Protein AF-A0A2V8EA52-F1 (afdb_monomer_lite)

Radius of gyration: 27.69 Å; chains: 1; bounding box: 41×74×96 Å

Structure (mmCIF, N/CA/C/O backbone):
data_AF-A0A2V8EA52-F1
#
_entry.id   AF-A0A2V8EA52-F1
#
loop_
_atom_site.group_PDB
_atom_site.id
_atom_site.type_symbol
_atom_site.label_atom_id
_atom_site.label_alt_id
_atom_site.label_comp_id
_atom_site.label_asym_id
_atom_site.label_entity_id
_atom_site.label_seq_id
_atom_site.pdbx_PDB_ins_code
_atom_site.Cartn_x
_atom_site.Cartn_y
_atom_site.Cartn_z
_atom_site.occupancy
_atom_site.B_iso_or_equiv
_atom_site.auth_seq_id
_atom_site.auth_comp_id
_atom_site.auth_asym_id
_atom_site.auth_atom_id
_atom_site.pdbx_PDB_model_num
ATOM 1 N N . MET A 1 1 ? 14.338 48.545 65.275 1.00 34.62 1 MET A N 1
ATOM 2 C CA . MET A 1 1 ? 13.911 47.188 64.867 1.00 34.62 1 MET A CA 1
ATOM 3 C C . MET A 1 1 ? 12.699 47.326 63.945 1.00 34.62 1 MET A C 1
ATOM 5 O O . MET A 1 1 ? 11.719 47.872 64.416 1.00 34.62 1 MET A O 1
ATOM 9 N N . ILE A 1 2 ? 12.861 46.961 62.655 1.00 36.84 2 ILE A N 1
ATOM 10 C CA . ILE A 1 2 ? 11.916 46.378 61.648 1.00 36.84 2 ILE A CA 1
ATOM 11 C C . ILE A 1 2 ? 10.402 46.771 61.724 1.00 36.84 2 ILE A C 1
ATOM 13 O O . ILE A 1 2 ? 9.845 46.618 62.804 1.00 36.84 2 ILE A O 1
ATOM 17 N N . PRO A 1 3 ? 9.628 46.996 60.622 1.00 46.41 3 PRO A N 1
ATOM 18 C CA . PRO A 1 3 ? 9.835 47.676 59.318 1.00 46.41 3 PRO A CA 1
ATOM 19 C C . PRO A 1 3 ? 8.587 48.493 58.801 1.00 46.41 3 PRO A C 1
ATOM 21 O O . PRO A 1 3 ? 7.494 48.381 59.339 1.00 46.41 3 PRO A O 1
ATOM 24 N N . GLY A 1 4 ? 8.726 49.194 57.655 1.00 42.97 4 GLY A N 1
ATOM 25 C CA . GLY A 1 4 ? 7.676 49.420 56.618 1.00 42.97 4 GLY A CA 1
ATOM 26 C C . GLY A 1 4 ? 6.593 50.500 56.850 1.00 42.97 4 GLY A C 1
ATOM 27 O O . GLY A 1 4 ? 6.034 50.583 57.936 1.00 42.97 4 GLY A O 1
ATOM 28 N N . PRO A 1 5 ? 6.211 51.285 55.811 1.00 46.69 5 PRO A N 1
ATOM 29 C CA . PRO A 1 5 ? 5.275 50.721 54.834 1.00 46.69 5 PRO A CA 1
ATOM 30 C C . PRO A 1 5 ? 5.452 51.143 53.357 1.00 46.69 5 PRO A C 1
ATOM 32 O O . PRO A 1 5 ? 5.752 52.283 53.012 1.00 46.69 5 PRO A O 1
ATOM 35 N N . ASN A 1 6 ? 5.156 50.159 52.502 1.00 49.59 6 ASN A N 1
ATOM 36 C CA . ASN A 1 6 ? 4.562 50.208 51.162 1.00 49.59 6 ASN A CA 1
ATOM 37 C C . ASN A 1 6 ? 4.198 51.583 50.573 1.00 49.59 6 ASN A C 1
ATOM 39 O O . ASN A 1 6 ? 3.259 52.240 51.025 1.00 49.59 6 ASN A O 1
ATOM 43 N N . ARG A 1 7 ? 4.795 51.900 49.417 1.00 58.66 7 ARG A N 1
ATOM 44 C CA . ARG A 1 7 ? 4.197 52.809 48.430 1.00 58.66 7 ARG A CA 1
ATOM 45 C C . ARG A 1 7 ? 4.032 52.118 47.075 1.00 58.66 7 ARG A C 1
ATOM 47 O O . ARG A 1 7 ? 4.981 51.916 46.333 1.00 58.66 7 ARG A O 1
ATOM 54 N N . SER A 1 8 ? 2.772 51.777 46.817 1.00 53.94 8 SER A N 1
ATOM 55 C CA . SER A 1 8 ? 2.043 52.050 45.576 1.00 53.94 8 SER A CA 1
ATOM 56 C C . SER A 1 8 ? 2.607 51.533 44.253 1.00 53.94 8 SER A C 1
ATOM 58 O O . SER A 1 8 ? 3.254 52.240 43.491 1.00 53.94 8 SER A O 1
ATOM 60 N N . LYS A 1 9 ? 2.185 50.303 43.948 1.00 45.06 9 LYS A N 1
ATOM 61 C CA . LYS A 1 9 ? 1.468 49.908 42.722 1.00 45.06 9 LYS A CA 1
ATOM 62 C C . LYS A 1 9 ? 1.289 51.042 41.689 1.00 45.06 9 LYS A C 1
ATOM 64 O O . LYS A 1 9 ? 0.355 51.831 41.806 1.00 45.06 9 LYS A O 1
ATOM 69 N N . ALA A 1 10 ? 2.106 51.050 40.639 1.00 52.84 10 ALA A N 1
ATOM 70 C CA . ALA A 1 10 ? 1.750 51.662 39.361 1.00 52.84 10 ALA A CA 1
ATOM 71 C C . ALA A 1 10 ? 1.334 50.535 38.408 1.00 52.84 10 ALA A C 1
ATOM 73 O O . ALA A 1 10 ? 2.148 49.851 37.793 1.00 52.84 10 ALA A O 1
ATOM 74 N N . LEU A 1 11 ? 0.026 50.305 38.398 1.00 50.75 11 LEU A N 1
ATOM 75 C CA . LEU A 1 11 ? -0.712 49.408 37.525 1.00 50.75 11 LEU A CA 1
ATOM 76 C C . LEU A 1 11 ? -0.648 49.955 36.088 1.00 50.75 11 LEU A C 1
ATOM 78 O O . LEU A 1 11 ? -1.403 50.856 35.742 1.00 50.75 11 LEU A O 1
ATOM 82 N N . CYS A 1 12 ? 0.247 49.429 35.253 1.00 43.91 12 CYS A N 1
ATOM 83 C CA . CYS A 1 12 ? 0.156 49.589 33.800 1.00 43.91 12 CYS A CA 1
ATOM 84 C C . CYS A 1 12 ? -0.565 48.359 33.236 1.00 43.91 12 CYS A C 1
ATOM 86 O O . CYS A 1 12 ? 0.036 47.314 32.997 1.00 43.91 12 CYS A O 1
ATOM 88 N N . LEU A 1 13 ? -1.886 48.485 33.097 1.00 45.97 13 LEU A N 1
ATOM 89 C CA . LEU A 1 13 ? -2.753 47.551 32.382 1.00 45.97 13 LEU A CA 1
ATOM 90 C C . LEU A 1 13 ? -2.389 47.572 30.889 1.00 45.97 13 LEU A C 1
ATOM 92 O O . LEU A 1 13 ? -2.865 48.418 30.138 1.00 45.97 13 LEU A O 1
ATOM 96 N N . LEU A 1 14 ? -1.550 46.632 30.459 1.00 53.44 14 LEU A N 1
ATOM 97 C CA . LEU A 1 14 ? -1.435 46.248 29.053 1.00 53.44 14 LEU A CA 1
ATOM 98 C C . LEU A 1 14 ? -2.550 45.242 28.755 1.00 53.44 14 LEU A C 1
ATOM 100 O O . LEU A 1 14 ? -2.460 44.065 29.099 1.00 53.44 14 LEU A O 1
ATOM 104 N N . VAL A 1 15 ? -3.629 45.727 28.142 1.00 52.84 15 VAL A N 1
ATOM 105 C CA . VAL A 1 15 ? -4.671 44.881 27.553 1.00 52.84 15 VAL A CA 1
ATOM 106 C C . VAL A 1 15 ? -4.071 44.222 26.311 1.00 52.84 15 VAL A C 1
ATOM 108 O O . VAL A 1 15 ? -3.976 44.838 25.252 1.00 52.84 15 VAL A O 1
ATOM 111 N N . ALA A 1 16 ? -3.619 42.975 26.444 1.00 54.88 16 ALA A N 1
ATOM 112 C CA . ALA A 1 16 ? -3.260 42.144 25.304 1.00 54.88 16 ALA A CA 1
ATOM 113 C C . ALA A 1 16 ? -4.553 41.688 24.611 1.00 54.88 16 ALA A C 1
ATOM 115 O O . ALA A 1 16 ? -5.282 40.842 25.129 1.00 54.88 16 ALA A O 1
ATOM 116 N N . ALA A 1 17 ? -4.859 42.265 23.449 1.00 53.91 17 ALA A N 1
ATOM 117 C CA . ALA A 1 17 ? -5.912 41.762 22.579 1.00 53.91 17 ALA A CA 1
ATOM 118 C C . ALA A 1 17 ? -5.467 40.409 21.995 1.00 53.91 17 ALA A C 1
ATOM 120 O O . ALA A 1 17 ? -4.696 40.360 21.038 1.00 53.91 17 ALA A O 1
ATOM 121 N N . LEU A 1 18 ? -5.932 39.301 22.584 1.00 52.94 18 LEU A N 1
ATOM 122 C CA . LEU A 1 18 ? -5.853 37.986 21.950 1.00 52.94 18 LEU A CA 1
ATOM 123 C C . LEU A 1 18 ? -6.842 37.954 20.781 1.00 52.94 18 LEU A C 1
ATOM 125 O O . LEU A 1 18 ? -8.033 37.702 20.959 1.00 52.94 18 LEU A O 1
ATOM 129 N N . ALA A 1 19 ? -6.341 38.194 19.572 1.00 56.41 19 ALA A N 1
ATOM 130 C CA . ALA A 1 19 ? -7.033 37.787 18.361 1.00 56.41 19 ALA A CA 1
ATOM 131 C C . ALA A 1 19 ? -6.989 36.253 18.288 1.00 56.41 19 ALA A C 1
ATOM 133 O O . ALA A 1 19 ? -5.979 35.661 17.906 1.00 56.41 19 ALA A O 1
ATOM 134 N N . VAL A 1 20 ? -8.075 35.599 18.702 1.00 56.91 20 VAL A N 1
ATOM 135 C CA . VAL A 1 20 ? -8.284 34.172 18.446 1.00 56.91 20 VAL A CA 1
ATOM 136 C C . VAL A 1 20 ? -8.479 34.020 16.939 1.00 56.91 20 VAL A C 1
ATOM 138 O O . VAL A 1 20 ? -9.546 34.322 16.409 1.00 56.91 20 VAL A O 1
ATOM 141 N N . LEU A 1 21 ? -7.436 33.575 16.234 1.00 59.25 21 LEU A N 1
ATOM 142 C CA . LEU A 1 21 ? -7.593 33.020 14.895 1.00 59.25 21 LEU A CA 1
ATOM 143 C C . LEU A 1 21 ? -8.411 31.733 15.032 1.00 59.25 21 LEU A C 1
ATOM 145 O O . LEU A 1 21 ? -7.879 30.681 15.382 1.00 59.25 21 LEU A O 1
ATOM 149 N N . ALA A 1 22 ? -9.717 31.826 14.793 1.00 61.91 22 ALA A N 1
ATOM 150 C CA . ALA A 1 22 ? -10.544 30.652 14.579 1.00 61.91 22 ALA A CA 1
ATOM 151 C C . ALA A 1 22 ? -10.054 29.972 13.293 1.00 61.91 22 ALA A C 1
ATOM 153 O O . ALA A 1 22 ? -10.265 30.482 12.191 1.00 61.91 22 ALA A O 1
ATOM 154 N N . ALA A 1 23 ? -9.340 28.854 13.436 1.00 65.50 23 ALA A N 1
ATOM 155 C CA . ALA A 1 23 ? -9.024 27.996 12.304 1.00 65.50 23 ALA A CA 1
ATOM 156 C C . ALA A 1 23 ? -10.342 27.541 11.648 1.00 65.50 23 ALA A C 1
ATOM 158 O O . ALA A 1 23 ? -11.309 27.275 12.371 1.00 65.50 23 ALA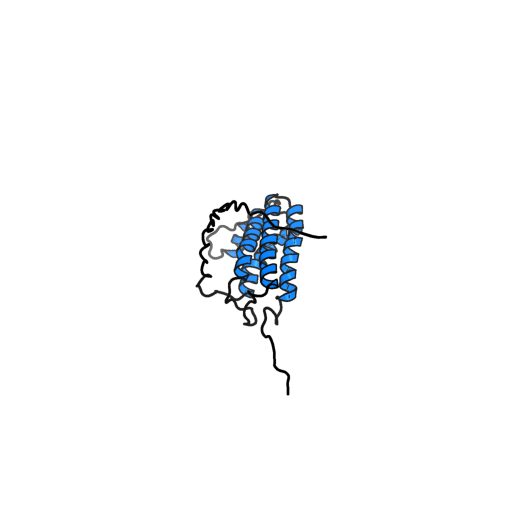 A O 1
ATOM 159 N N . PRO A 1 24 ? -10.418 27.461 10.308 1.00 54.72 24 PRO A N 1
ATOM 160 C CA . PRO A 1 24 ? -11.613 26.959 9.651 1.00 54.72 24 PRO A CA 1
ATOM 161 C C . PRO A 1 24 ? -11.881 25.537 10.146 1.00 54.72 24 PRO A C 1
ATOM 163 O O . PRO A 1 24 ? -10.986 24.690 10.134 1.00 54.72 24 PRO A O 1
ATOM 166 N N . ALA A 1 25 ? -13.106 25.292 10.611 1.00 63.88 25 ALA A N 1
ATOM 167 C CA . ALA A 1 25 ? -13.548 23.951 10.950 1.00 63.88 25 ALA A CA 1
ATOM 168 C C . ALA A 1 25 ? -13.419 23.084 9.694 1.00 63.88 25 ALA A C 1
ATOM 170 O O . ALA A 1 25 ? -14.053 23.358 8.672 1.00 63.88 25 ALA A O 1
ATOM 171 N N . VAL A 1 26 ? -12.564 22.065 9.754 1.00 63.41 26 VAL A N 1
ATOM 172 C CA . VAL A 1 26 ? -12.550 21.011 8.744 1.00 63.41 26 VAL A CA 1
ATOM 173 C C . VAL A 1 26 ? -13.907 20.332 8.869 1.00 63.41 26 VAL A C 1
ATOM 175 O O . VAL A 1 26 ? -14.231 19.811 9.932 1.00 63.41 26 VAL A O 1
ATOM 178 N N . ALA A 1 27 ? -14.741 20.422 7.834 1.00 61.62 27 ALA A N 1
ATOM 179 C CA . ALA A 1 27 ? -16.002 19.701 7.823 1.00 61.62 27 ALA A CA 1
ATOM 180 C C . ALA A 1 27 ? -15.695 18.207 7.987 1.00 61.62 27 ALA A C 1
ATOM 182 O O . ALA A 1 27 ? -14.912 17.657 7.209 1.00 61.62 27 ALA A O 1
ATOM 183 N N . ASP A 1 28 ? -16.295 17.568 8.992 1.00 59.91 28 ASP A N 1
ATOM 184 C CA . ASP A 1 28 ? -16.252 16.118 9.126 1.00 59.91 28 ASP A CA 1
ATOM 185 C C . ASP A 1 28 ? -16.916 15.520 7.884 1.00 59.91 28 ASP A C 1
ATOM 187 O O . ASP A 1 28 ? -18.138 15.566 7.713 1.00 59.91 28 ASP A O 1
ATOM 191 N N . ILE A 1 29 ? -16.100 15.001 6.966 1.00 58.09 29 ILE A N 1
ATOM 192 C CA . ILE A 1 29 ? -16.597 14.213 5.845 1.00 58.09 29 ILE A CA 1
ATOM 193 C C . ILE A 1 29 ? -17.227 12.971 6.470 1.00 58.09 29 ILE A C 1
ATOM 195 O O . ILE A 1 29 ? -16.526 12.145 7.058 1.00 58.09 29 ILE A O 1
ATOM 199 N N . ALA A 1 30 ? -18.553 12.860 6.370 1.00 58.12 30 ALA A N 1
ATOM 200 C CA . ALA A 1 30 ? -19.266 11.682 6.837 1.00 58.12 30 ALA A CA 1
ATOM 201 C C . ALA A 1 30 ? -18.624 10.427 6.215 1.00 58.12 30 ALA A C 1
ATOM 203 O O . ALA A 1 30 ? -18.342 10.430 5.009 1.00 58.12 30 ALA A O 1
ATOM 204 N N . PRO A 1 31 ? -18.373 9.362 7.002 1.00 58.44 31 PRO A N 1
ATOM 205 C CA . PRO A 1 31 ? -17.839 8.126 6.452 1.00 58.44 31 PRO A CA 1
ATOM 206 C C . PRO A 1 31 ? -18.759 7.645 5.323 1.00 58.44 31 PRO A C 1
ATOM 208 O O . PRO A 1 31 ? -19.975 7.838 5.418 1.00 58.44 31 PRO A O 1
ATOM 211 N N . PRO A 1 32 ? -18.203 7.059 4.247 1.00 61.22 32 PRO A N 1
ATOM 212 C CA . PRO A 1 32 ? -18.987 6.639 3.094 1.00 61.22 32 PRO A CA 1
ATOM 213 C C . PRO A 1 32 ? -20.203 5.830 3.553 1.00 61.22 32 PRO A C 1
ATOM 215 O O . PRO A 1 32 ? -20.072 4.814 4.229 1.00 61.22 32 PRO A O 1
ATOM 218 N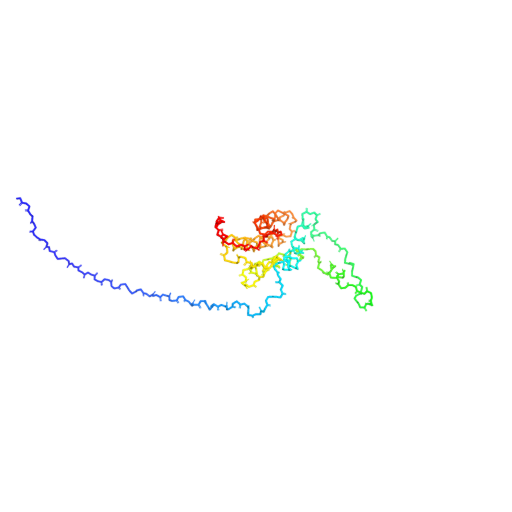 N . THR A 1 33 ? -21.392 6.322 3.209 1.00 55.66 33 THR A N 1
ATOM 219 C CA . THR A 1 33 ? -22.688 5.810 3.683 1.00 55.66 33 THR A CA 1
ATOM 220 C C . THR A 1 33 ? -23.197 4.615 2.872 1.0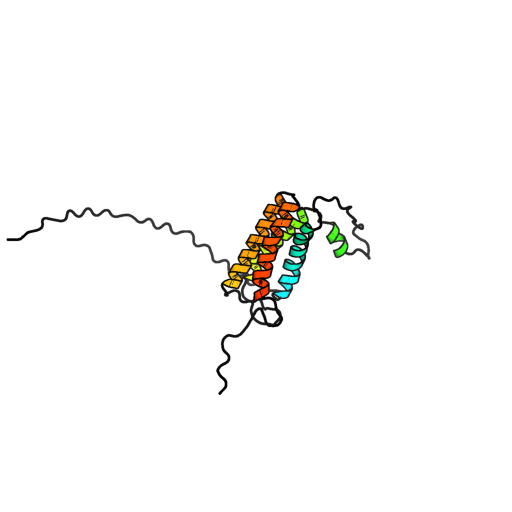0 55.66 33 THR A C 1
ATOM 222 O O . THR A 1 33 ? -24.288 4.107 3.125 1.00 55.66 33 THR A O 1
ATOM 225 N N . GLY A 1 34 ? -22.414 4.145 1.895 1.00 59.34 34 GLY A N 1
ATOM 226 C CA . GLY A 1 34 ? -22.699 2.923 1.150 1.00 59.34 34 GLY A CA 1
ATOM 227 C C . GLY A 1 34 ? -22.389 1.676 1.977 1.00 59.34 34 GLY A C 1
ATOM 228 O O . GLY A 1 34 ? -21.403 1.640 2.715 1.00 59.34 34 GLY A O 1
ATOM 229 N N . ALA A 1 35 ? -23.209 0.632 1.834 1.00 62.59 35 ALA A N 1
ATOM 230 C CA . ALA A 1 35 ? -22.905 -0.672 2.414 1.00 62.59 35 ALA A CA 1
ATOM 231 C C . ALA A 1 35 ? -21.526 -1.142 1.926 1.00 62.59 35 ALA A C 1
ATOM 233 O O . ALA A 1 35 ? -21.256 -1.164 0.724 1.00 62.59 35 ALA A O 1
ATOM 234 N N . LEU A 1 36 ? -20.641 -1.507 2.855 1.00 81.06 36 LEU A N 1
ATOM 235 C CA . LEU A 1 36 ? -19.338 -2.058 2.503 1.00 81.06 36 LEU A CA 1
ATOM 236 C C . LEU A 1 36 ? -19.537 -3.375 1.743 1.00 81.06 36 LEU A C 1
ATOM 238 O O . LEU A 1 36 ? -20.109 -4.320 2.275 1.00 81.06 36 LEU A O 1
ATOM 242 N N . THR A 1 37 ? -19.051 -3.434 0.504 1.00 83.81 37 THR A N 1
ATOM 243 C CA . THR A 1 37 ? -19.359 -4.526 -0.436 1.00 83.81 37 THR A CA 1
ATOM 244 C C . THR A 1 37 ? -18.768 -5.881 -0.044 1.00 83.81 37 THR A C 1
ATOM 246 O O . THR A 1 37 ? -19.291 -6.918 -0.437 1.00 83.81 37 THR A O 1
ATOM 249 N N . GLY A 1 38 ? -17.667 -5.896 0.709 1.00 87.00 38 GLY A N 1
ATOM 250 C CA . GLY A 1 38 ? -16.951 -7.122 1.055 1.00 87.00 38 GLY A CA 1
ATOM 251 C C . GLY A 1 38 ? -16.310 -7.075 2.436 1.00 87.00 38 GLY A C 1
ATOM 252 O O . GLY A 1 38 ? -16.095 -6.003 3.015 1.00 87.00 38 GLY A O 1
ATOM 253 N N . ASP A 1 39 ? -15.979 -8.256 2.946 1.00 90.88 39 ASP A N 1
ATOM 254 C CA . ASP A 1 39 ? -15.240 -8.420 4.194 1.00 90.88 39 ASP A CA 1
ATOM 255 C C . ASP A 1 39 ? -13.771 -7.968 4.048 1.00 90.88 39 ASP A C 1
ATOM 257 O O . ASP A 1 39 ? -13.274 -7.646 2.960 1.00 90.88 39 ASP A O 1
ATOM 261 N N . LEU A 1 40 ? -13.045 -7.926 5.165 1.00 92.25 40 LEU A N 1
ATOM 262 C CA . LEU A 1 40 ? -11.627 -7.569 5.177 1.00 92.25 40 LEU A CA 1
ATOM 263 C C . LEU A 1 40 ? -10.802 -8.486 4.265 1.00 92.25 40 LEU A C 1
ATOM 265 O O . LEU A 1 40 ? -9.866 -8.032 3.608 1.00 92.25 40 LEU A O 1
ATOM 269 N N . GLN A 1 41 ? -11.135 -9.775 4.218 1.00 91.94 41 GLN A N 1
ATOM 270 C CA . GLN A 1 41 ? -10.393 -10.738 3.417 1.00 91.94 41 GLN A CA 1
ATOM 271 C C . GLN A 1 41 ? -10.516 -10.453 1.919 1.00 91.94 41 GLN A C 1
ATOM 273 O O . GLN A 1 41 ? -9.533 -10.602 1.193 1.00 91.94 41 GLN A O 1
ATOM 278 N N . THR A 1 42 ? -11.686 -10.018 1.468 1.00 92.44 42 THR A N 1
ATOM 279 C CA . THR A 1 42 ? -11.940 -9.651 0.076 1.00 92.44 42 THR A CA 1
ATOM 280 C C . THR A 1 42 ? -11.106 -8.441 -0.323 1.00 92.44 42 THR A C 1
ATOM 282 O O . THR A 1 42 ? -10.473 -8.469 -1.373 1.00 92.44 42 THR A O 1
ATOM 285 N N . ILE A 1 43 ? -10.989 -7.426 0.541 1.00 93.31 43 ILE A N 1
ATOM 286 C CA . ILE A 1 43 ? -10.081 -6.292 0.298 1.00 93.31 43 ILE A CA 1
ATOM 287 C C . ILE A 1 43 ? -8.622 -6.743 0.262 1.00 93.31 43 ILE A C 1
ATOM 289 O O . ILE A 1 43 ? -7.877 -6.376 -0.648 1.00 93.31 43 ILE A O 1
ATOM 293 N N . MET A 1 44 ? -8.211 -7.569 1.225 1.00 95.44 44 MET A N 1
ATOM 294 C CA . MET A 1 44 ? -6.836 -8.060 1.285 1.00 95.44 44 MET A CA 1
ATOM 295 C C . MET A 1 44 ? -6.469 -8.873 0.040 1.00 95.44 44 MET A C 1
ATOM 297 O O . MET A 1 44 ? -5.365 -8.730 -0.474 1.00 95.44 44 MET A O 1
ATOM 301 N N . ARG A 1 45 ? -7.383 -9.698 -0.480 1.00 95.12 45 ARG A N 1
ATOM 302 C CA . ARG A 1 45 ? -7.147 -10.500 -1.691 1.00 95.12 45 ARG A CA 1
ATOM 303 C C . ARG A 1 45 ? -7.327 -9.726 -2.990 1.00 95.12 45 ARG A C 1
ATOM 305 O O . ARG A 1 45 ? -6.619 -10.017 -3.942 1.00 95.12 45 ARG A O 1
ATOM 312 N N . GLY A 1 46 ? -8.269 -8.791 -3.036 1.00 95.00 46 GLY A N 1
ATOM 313 C CA . GLY A 1 46 ? -8.623 -8.057 -4.250 1.00 95.00 46 GLY A CA 1
ATOM 314 C C . GLY A 1 46 ? -7.717 -6.863 -4.524 1.00 95.00 46 GLY A C 1
ATOM 315 O O . GLY A 1 46 ? -7.495 -6.531 -5.681 1.00 95.00 46 GLY A O 1
ATOM 316 N N . ILE A 1 47 ? -7.173 -6.235 -3.476 1.00 96.62 47 ILE A N 1
ATOM 317 C CA . ILE A 1 47 ? -6.331 -5.042 -3.611 1.00 96.62 47 ILE A CA 1
ATOM 318 C C . ILE A 1 47 ? -4.927 -5.313 -3.078 1.00 96.62 47 ILE A C 1
ATOM 320 O O . ILE A 1 47 ? -3.962 -5.220 -3.828 1.00 96.62 47 ILE A O 1
ATOM 324 N N . PHE A 1 48 ? -4.779 -5.675 -1.803 1.00 97.81 48 PHE A N 1
ATOM 325 C CA . PHE A 1 48 ? -3.446 -5.699 -1.188 1.00 97.81 48 PHE A CA 1
ATOM 326 C C . PHE A 1 48 ? -2.540 -6.782 -1.772 1.00 97.81 48 PHE A C 1
ATOM 328 O O . PHE A 1 48 ? -1.397 -6.510 -2.121 1.00 97.81 48 PHE A O 1
ATOM 335 N N . PHE A 1 49 ? -3.048 -8.005 -1.904 1.00 97.25 49 PHE A N 1
ATOM 336 C CA . PHE A 1 49 ? -2.275 -9.150 -2.368 1.00 97.25 49 PHE A CA 1
ATOM 337 C C . PHE A 1 49 ? -1.721 -8.996 -3.798 1.00 97.25 49 PHE A C 1
ATOM 339 O O . PHE A 1 49 ? -0.506 -9.131 -3.953 1.00 97.25 49 PHE A O 1
ATOM 346 N N . PRO A 1 50 ? -2.528 -8.698 -4.839 1.00 96.31 50 PRO A N 1
ATOM 347 C CA . PRO A 1 50 ? -2.002 -8.554 -6.196 1.00 96.31 50 PRO A CA 1
ATOM 348 C C . PRO A 1 50 ? -1.001 -7.400 -6.306 1.00 96.31 50 PRO A C 1
ATOM 350 O O . PRO A 1 50 ? 0.087 -7.595 -6.844 1.00 96.31 50 PRO A O 1
ATOM 353 N N . ASN A 1 51 ? -1.309 -6.239 -5.718 1.00 97.88 51 ASN A N 1
ATOM 354 C CA . ASN A 1 51 ? -0.422 -5.076 -5.784 1.00 97.88 51 ASN A CA 1
ATOM 355 C C . ASN A 1 51 ? 0.891 -5.308 -5.012 1.00 97.88 51 ASN A C 1
ATOM 357 O O . ASN A 1 51 ? 1.966 -4.973 -5.505 1.00 97.88 51 ASN A O 1
ATOM 361 N N . ALA A 1 52 ? 0.849 -5.952 -3.842 1.00 98.12 52 ALA A N 1
ATOM 362 C CA . ALA A 1 52 ? 2.069 -6.312 -3.120 1.00 98.12 52 ALA A CA 1
ATOM 363 C C . ALA A 1 52 ? 2.941 -7.290 -3.921 1.00 98.12 52 ALA A C 1
ATOM 365 O O . ALA A 1 52 ? 4.153 -7.112 -3.976 1.00 98.12 52 ALA A O 1
ATOM 366 N N . ASN A 1 53 ? 2.344 -8.285 -4.587 1.00 96.69 53 ASN A N 1
ATOM 367 C CA . ASN A 1 53 ? 3.099 -9.218 -5.426 1.00 96.69 53 ASN A CA 1
ATOM 368 C C . ASN A 1 53 ? 3.766 -8.520 -6.618 1.00 96.69 53 ASN A C 1
ATOM 370 O O . ASN A 1 53 ? 4.911 -8.839 -6.924 1.00 96.69 53 ASN A O 1
ATOM 374 N N . MET A 1 54 ? 3.098 -7.549 -7.255 1.00 94.94 54 MET A N 1
ATOM 375 C CA . MET A 1 54 ? 3.710 -6.733 -8.314 1.00 94.94 54 MET A CA 1
ATOM 376 C C . MET A 1 54 ? 4.949 -5.990 -7.800 1.00 94.94 54 MET A C 1
ATOM 378 O O . MET A 1 54 ? 5.985 -6.005 -8.458 1.00 94.94 54 MET A O 1
ATOM 382 N N . ILE A 1 55 ? 4.874 -5.413 -6.597 1.00 97.75 55 ILE A N 1
ATOM 383 C CA . ILE A 1 55 ? 6.003 -4.720 -5.964 1.00 97.75 55 ILE A CA 1
ATOM 384 C C . ILE A 1 55 ? 7.129 -5.698 -5.608 1.00 97.75 55 ILE A C 1
ATOM 386 O O . ILE A 1 55 ? 8.270 -5.469 -5.993 1.00 97.75 55 ILE A O 1
ATOM 390 N N . PHE A 1 56 ? 6.838 -6.801 -4.910 1.00 98.19 56 PHE A N 1
ATOM 391 C CA . PHE A 1 56 ? 7.860 -7.779 -4.508 1.00 98.19 56 PHE A CA 1
ATOM 392 C C . PHE A 1 56 ? 8.545 -8.451 -5.700 1.00 98.19 56 PHE A C 1
ATOM 394 O O . PHE A 1 56 ? 9.704 -8.848 -5.599 1.00 98.19 56 PHE A O 1
ATOM 401 N N . ASN A 1 57 ? 7.879 -8.521 -6.853 1.00 95.44 57 ASN A N 1
ATOM 402 C CA . ASN A 1 57 ? 8.469 -9.055 -8.074 1.00 95.44 57 ASN A CA 1
ATOM 403 C C . ASN A 1 57 ? 9.761 -8.319 -8.486 1.00 95.44 57 ASN A C 1
ATOM 405 O O . ASN A 1 57 ? 10.648 -8.936 -9.079 1.00 95.44 57 ASN A O 1
ATOM 409 N N . VAL A 1 58 ? 9.912 -7.040 -8.110 1.00 95.94 58 VAL A N 1
ATOM 410 C CA . VAL A 1 58 ? 11.109 -6.231 -8.401 1.00 95.94 58 VAL A CA 1
ATOM 411 C C . VAL A 1 58 ? 12.395 -6.820 -7.813 1.00 95.94 58 VAL A C 1
ATOM 413 O O . VAL A 1 58 ? 13.475 -6.589 -8.351 1.00 95.94 58 VAL A O 1
ATOM 416 N N . GLN A 1 59 ? 12.291 -7.624 -6.748 1.00 96.69 59 GLN A N 1
ATOM 417 C CA . GLN A 1 59 ? 13.436 -8.268 -6.095 1.00 96.69 59 GLN A CA 1
ATOM 418 C C . GLN A 1 59 ? 14.166 -9.253 -7.018 1.00 96.69 59 GLN A C 1
ATOM 420 O O . GLN A 1 59 ? 15.345 -9.532 -6.826 1.00 96.69 59 GLN A O 1
ATOM 425 N N . THR A 1 60 ? 13.462 -9.809 -8.006 1.00 95.38 60 THR A N 1
ATOM 426 C CA . THR A 1 60 ? 14.000 -10.837 -8.915 1.00 95.38 60 THR A CA 1
ATOM 427 C C . THR A 1 60 ? 13.846 -10.480 -10.390 1.00 95.38 60 THR A C 1
ATOM 429 O O . THR A 1 60 ? 14.483 -11.106 -11.233 1.00 95.38 60 THR A O 1
ATOM 432 N N . HIS A 1 61 ? 13.041 -9.466 -10.716 1.00 92.94 61 HIS A N 1
ATOM 433 C CA . HIS A 1 61 ? 12.765 -9.049 -12.086 1.00 92.94 61 HIS A CA 1
ATOM 434 C C . HIS A 1 61 ? 12.967 -7.544 -12.246 1.00 92.94 61 HIS A C 1
ATOM 436 O O . HIS A 1 61 ? 12.265 -6.752 -11.620 1.00 92.94 61 HIS A O 1
ATOM 442 N N . ASP A 1 62 ? 13.881 -7.158 -13.135 1.00 93.75 62 ASP A N 1
ATOM 443 C CA . ASP A 1 62 ? 14.116 -5.756 -13.475 1.00 93.75 62 ASP A CA 1
ATOM 444 C C . ASP A 1 62 ? 12.929 -5.183 -14.277 1.00 93.75 62 ASP A C 1
ATOM 446 O O . ASP A 1 62 ? 12.643 -5.680 -15.374 1.00 93.75 62 ASP A O 1
ATOM 450 N N . PRO A 1 63 ? 12.241 -4.131 -13.792 1.00 93.06 63 PRO A N 1
ATOM 451 C CA . PRO A 1 63 ? 11.180 -3.472 -14.547 1.00 93.06 63 PRO A CA 1
ATOM 452 C C . PRO A 1 63 ? 11.687 -2.741 -15.801 1.00 93.06 63 PRO A C 1
ATOM 454 O O . PRO A 1 63 ? 10.900 -2.461 -16.700 1.00 93.06 63 PRO A O 1
ATOM 457 N N . ALA A 1 64 ? 12.986 -2.432 -15.899 1.00 92.38 64 ALA A N 1
ATOM 458 C CA . ALA A 1 64 ? 13.579 -1.856 -17.107 1.00 92.38 64 ALA A CA 1
ATOM 459 C C . ALA A 1 64 ? 13.853 -2.902 -18.204 1.00 92.38 64 ALA A C 1
ATOM 461 O O . ALA A 1 64 ? 14.127 -2.535 -19.353 1.00 92.38 64 ALA A O 1
ATOM 462 N N . ALA A 1 65 ? 13.775 -4.199 -17.884 1.00 89.69 65 ALA A N 1
ATOM 463 C CA . ALA A 1 65 ? 13.976 -5.251 -18.866 1.00 89.69 65 ALA A CA 1
ATOM 464 C C . ALA A 1 65 ? 12.861 -5.219 -19.921 1.00 89.69 65 ALA A C 1
ATOM 466 O O . ALA A 1 65 ? 11.671 -5.322 -19.616 1.00 89.69 65 ALA A O 1
ATOM 467 N N . LYS A 1 66 ? 13.254 -5.115 -21.194 1.00 76.44 66 LYS A N 1
ATOM 468 C CA . LYS A 1 66 ? 12.311 -5.135 -22.316 1.00 76.44 66 LYS A CA 1
ATOM 469 C C . LYS A 1 66 ? 11.613 -6.490 -22.370 1.00 76.44 66 LYS A C 1
ATOM 471 O O . LYS A 1 66 ? 12.265 -7.511 -22.579 1.00 76.44 66 LYS A O 1
ATOM 476 N N . LYS A 1 67 ? 10.287 -6.489 -22.248 1.00 70.94 67 LYS A N 1
ATOM 477 C CA . LYS A 1 67 ? 9.456 -7.668 -22.506 1.00 70.94 67 LYS A CA 1
ATOM 478 C C . LYS A 1 67 ? 8.712 -7.478 -23.825 1.00 70.94 67 LYS A C 1
ATOM 480 O O . LYS A 1 67 ? 8.176 -6.394 -24.056 1.00 70.94 67 LYS A O 1
ATOM 485 N N . PRO A 1 68 ? 8.692 -8.484 -24.714 1.00 65.06 68 PRO A N 1
ATOM 486 C CA . PRO A 1 68 ? 7.865 -8.411 -25.905 1.00 65.06 68 PRO A CA 1
ATOM 487 C C . PRO A 1 68 ? 6.395 -8.330 -25.483 1.00 65.06 68 PRO A C 1
ATOM 489 O O . PRO A 1 68 ? 5.921 -9.166 -24.714 1.00 65.06 68 PRO A O 1
ATOM 492 N N . PHE A 1 69 ? 5.681 -7.321 -25.982 1.00 66.19 69 PHE A N 1
ATOM 493 C CA . PHE A 1 69 ? 4.232 -7.260 -25.844 1.00 66.19 69 PHE A CA 1
ATOM 494 C C . PHE A 1 69 ? 3.626 -8.410 -26.648 1.00 66.19 69 PHE A C 1
ATOM 496 O O . PHE A 1 69 ? 3.623 -8.393 -27.878 1.00 66.19 69 PHE A O 1
ATOM 503 N N . VAL A 1 70 ? 3.132 -9.424 -25.949 1.00 60.41 70 VAL A N 1
ATOM 504 C CA . VAL A 1 70 ? 2.373 -10.532 -26.533 1.00 60.41 70 VAL A CA 1
ATOM 505 C C . VAL A 1 70 ? 0.887 -10.192 -26.479 1.00 60.41 70 VAL A C 1
ATOM 507 O O . VAL A 1 70 ? 0.101 -10.844 -25.804 1.00 60.41 70 VAL A O 1
ATOM 510 N N . GLY A 1 71 ? 0.494 -9.118 -27.163 1.00 60.41 71 GLY A N 1
ATOM 511 C CA . GLY A 1 71 ? -0.918 -8.833 -27.374 1.00 60.41 71 GLY A CA 1
ATOM 512 C C . GLY A 1 71 ? -1.478 -9.788 -28.414 1.00 60.41 71 GLY A C 1
ATOM 513 O O . GLY A 1 71 ? -1.261 -9.589 -29.609 1.00 60.41 71 GLY A O 1
ATOM 514 N N . SER A 1 72 ? -2.215 -10.809 -27.982 1.00 56.91 72 SER A N 1
ATOM 515 C CA . SER A 1 72 ? -3.207 -11.422 -28.860 1.00 56.91 72 SER A CA 1
ATOM 516 C C . SER A 1 72 ? -4.201 -10.325 -29.261 1.00 56.91 72 SER A C 1
ATOM 518 O O . SER A 1 72 ? -4.636 -9.530 -28.426 1.00 56.91 72 SER A O 1
ATOM 520 N N . GLY A 1 73 ? -4.485 -10.193 -30.557 1.00 60.25 73 GLY A N 1
ATOM 521 C CA . GLY A 1 73 ? -5.386 -9.159 -31.063 1.00 60.25 73 GLY A CA 1
ATOM 522 C C . GLY A 1 73 ? -6.738 -9.209 -30.347 1.00 60.25 73 GLY A C 1
ATOM 523 O O . GLY A 1 73 ? -7.355 -10.270 -30.256 1.00 60.25 73 GLY A O 1
ATOM 524 N N . ALA A 1 74 ? -7.184 -8.067 -29.824 1.00 63.53 74 ALA A N 1
ATOM 525 C CA . ALA A 1 74 ? -8.490 -7.951 -29.188 1.00 63.53 74 ALA A CA 1
ATOM 526 C C . ALA A 1 74 ? -9.617 -8.254 -30.189 1.00 63.53 74 ALA A C 1
ATOM 528 O O . ALA A 1 74 ? -9.606 -7.723 -31.300 1.00 63.53 74 ALA A O 1
ATOM 529 N N . GLY A 1 75 ? -10.601 -9.068 -29.782 1.00 66.38 75 GLY A N 1
ATOM 530 C CA . GLY A 1 75 ? -11.896 -9.162 -30.476 1.00 66.38 75 GLY A CA 1
ATOM 531 C C . GLY A 1 75 ? -12.336 -10.533 -31.006 1.00 66.38 75 GLY A C 1
ATOM 532 O O . GLY A 1 75 ? -13.346 -10.594 -31.702 1.00 66.38 75 GLY A O 1
ATOM 533 N N . GLY A 1 76 ? -11.626 -11.623 -30.700 1.00 77.75 76 GLY A N 1
ATOM 534 C CA . GLY A 1 76 ? -12.072 -12.992 -31.011 1.00 77.75 76 GLY A CA 1
ATOM 535 C C . GLY A 1 76 ? -12.976 -13.604 -29.931 1.00 77.75 76 GLY A C 1
ATOM 536 O O . GLY A 1 76 ? -12.960 -13.163 -28.785 1.00 77.75 76 GLY A O 1
ATOM 537 N N . ALA A 1 77 ? -13.730 -14.654 -30.278 1.00 78.94 77 ALA A N 1
ATOM 538 C CA . ALA A 1 77 ? -14.560 -15.405 -29.324 1.00 78.94 77 ALA A CA 1
ATOM 539 C C . ALA A 1 77 ? -13.741 -16.076 -28.197 1.00 78.94 77 ALA A C 1
ATOM 541 O O . ALA A 1 77 ? -14.257 -16.256 -27.099 1.00 78.94 77 ALA A O 1
ATOM 542 N N . ASP A 1 78 ? -12.460 -16.362 -28.454 1.00 82.06 78 ASP A N 1
ATOM 543 C CA . ASP A 1 78 ? -11.508 -16.953 -27.499 1.00 82.06 78 ASP A CA 1
ATOM 544 C C . ASP A 1 78 ? -10.605 -15.900 -26.823 1.00 82.06 78 ASP A C 1
ATOM 546 O O . ASP A 1 78 ? -9.533 -16.215 -26.306 1.00 82.06 78 ASP A O 1
ATOM 550 N N . PHE A 1 79 ? -10.987 -14.621 -26.875 1.00 83.50 79 PHE A N 1
ATOM 551 C CA . PHE A 1 79 ? -10.189 -13.548 -26.294 1.00 83.50 79 PHE A CA 1
ATOM 552 C C . PHE A 1 79 ? -10.321 -13.507 -24.765 1.00 83.50 79 PHE A C 1
ATOM 554 O O . PHE A 1 79 ? -11.394 -13.233 -24.224 1.00 83.50 79 PHE A O 1
ATOM 561 N N . ASP A 1 80 ? -9.205 -13.726 -24.071 1.00 83.31 80 ASP A N 1
ATOM 562 C CA . ASP A 1 80 ? -9.122 -13.657 -22.614 1.00 83.31 80 ASP A CA 1
ATOM 563 C C . ASP A 1 80 ? -8.657 -12.264 -22.151 1.00 83.31 80 ASP A C 1
ATOM 565 O O . ASP A 1 80 ? -7.489 -11.886 -22.291 1.00 83.31 80 ASP A O 1
ATOM 569 N N . TRP A 1 81 ? -9.584 -11.504 -21.560 1.00 81.62 81 TRP A N 1
ATOM 570 C CA . TRP A 1 81 ? -9.323 -10.171 -21.004 1.00 81.62 81 TRP A CA 1
ATOM 571 C C . TRP A 1 81 ? -8.294 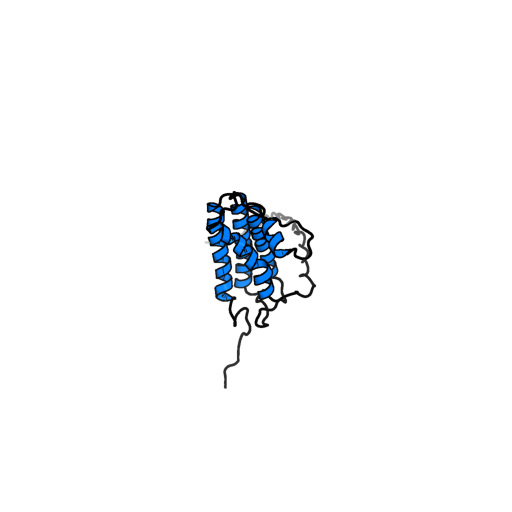-10.170 -19.870 1.00 81.62 81 TRP A C 1
ATOM 573 O O . TRP A 1 81 ? -7.602 -9.169 -19.679 1.00 81.62 81 TRP A O 1
ATOM 583 N N . VAL A 1 82 ? -8.186 -11.265 -19.116 1.00 82.44 82 VAL A N 1
ATOM 584 C CA . VAL A 1 82 ? -7.235 -11.397 -18.012 1.00 82.44 82 VAL A CA 1
ATOM 585 C C . VAL A 1 82 ? -5.832 -11.623 -18.562 1.00 82.44 82 VAL A C 1
ATOM 587 O O . VAL A 1 82 ? -4.905 -10.944 -18.127 1.00 82.44 82 VAL A O 1
ATOM 590 N N . GLU A 1 83 ? -5.660 -12.519 -19.538 1.00 81.19 83 GLU A N 1
ATOM 591 C CA . GLU A 1 83 ? -4.343 -12.746 -20.155 1.00 81.19 83 GLU A CA 1
ATOM 592 C C . GLU A 1 83 ? -3.859 -11.533 -20.950 1.00 81.19 83 GLU A C 1
ATOM 594 O O . GLU A 1 83 ? -2.702 -11.135 -20.823 1.00 81.19 83 GLU A O 1
ATOM 599 N N . TRP A 1 84 ? -4.745 -10.881 -21.704 1.00 81.25 84 TRP A N 1
ATOM 600 C CA . TRP A 1 84 ? -4.403 -9.643 -22.401 1.00 81.25 84 TRP A CA 1
ATOM 601 C C . TRP A 1 84 ? -4.048 -8.506 -21.432 1.00 81.25 84 TRP A C 1
ATOM 603 O O . TRP A 1 84 ? -3.050 -7.810 -21.631 1.00 81.25 84 TRP A O 1
ATOM 613 N N . GLY A 1 85 ? -4.819 -8.341 -20.351 1.00 79.44 85 GLY A N 1
ATOM 614 C CA . GLY A 1 85 ? -4.593 -7.296 -19.352 1.00 79.44 85 GLY A CA 1
ATOM 615 C C . GLY A 1 85 ? -3.227 -7.387 -18.667 1.00 79.44 85 GLY A C 1
ATOM 616 O O . GLY A 1 85 ? -2.621 -6.357 -18.384 1.00 79.44 85 GLY A O 1
ATOM 617 N N . LYS A 1 86 ? -2.690 -8.602 -18.478 1.00 75.88 86 LYS A N 1
ATOM 618 C CA . LYS A 1 86 ? -1.330 -8.812 -17.942 1.00 75.88 86 LYS A CA 1
ATOM 619 C C . LYS A 1 86 ? -0.228 -8.245 -18.836 1.00 75.88 86 LYS A C 1
ATOM 621 O O . LYS A 1 86 ? 0.862 -7.987 -18.341 1.00 75.88 86 LYS A O 1
ATOM 626 N N . ALA A 1 87 ? -0.480 -8.112 -20.137 1.00 73.69 87 ALA A N 1
ATOM 627 C CA . ALA A 1 87 ? 0.495 -7.592 -21.089 1.00 73.69 87 ALA A CA 1
ATOM 628 C C . ALA A 1 87 ? 0.377 -6.072 -21.296 1.00 73.69 87 ALA A C 1
ATOM 630 O O . ALA A 1 87 ? 1.294 -5.475 -21.854 1.00 73.69 87 ALA A O 1
ATOM 631 N N . LEU A 1 88 ? -0.734 -5.446 -20.887 1.00 75.50 88 LEU A N 1
ATOM 632 C CA . LEU A 1 88 ? -1.002 -4.024 -21.132 1.00 75.50 88 LEU A CA 1
ATOM 633 C C . LEU A 1 88 ? -0.080 -3.085 -20.369 1.00 75.50 88 LEU A C 1
ATOM 635 O O . LEU A 1 88 ? 0.391 -2.088 -20.915 1.00 75.50 88 LEU A O 1
ATOM 639 N N . TYR A 1 89 ? 0.105 -3.387 -19.092 1.00 75.94 89 TYR A N 1
ATOM 640 C CA . TYR A 1 89 ? 0.939 -2.618 -18.195 1.00 75.94 89 TYR A CA 1
ATOM 641 C C . TYR A 1 89 ? 2.197 -3.449 -17.959 1.00 75.94 89 TYR A C 1
ATOM 643 O O . TYR A 1 89 ? 2.123 -4.657 -17.723 1.00 75.94 89 TYR A O 1
ATOM 651 N N . ALA A 1 90 ? 3.347 -2.825 -18.191 1.00 77.56 90 ALA A N 1
ATOM 652 C CA . ALA A 1 90 ? 4.640 -3.466 -18.073 1.00 77.56 90 ALA A CA 1
ATOM 653 C C . ALA A 1 90 ? 5.656 -2.463 -17.537 1.00 77.56 90 ALA A C 1
ATOM 655 O O . ALA A 1 90 ? 5.604 -1.270 -17.831 1.00 77.56 90 ALA A O 1
ATOM 656 N N . GLY A 1 91 ? 6.645 -2.982 -16.821 1.00 89.38 91 GLY A N 1
ATOM 657 C CA . GLY A 1 91 ? 7.817 -2.221 -16.421 1.00 89.38 91 GLY A CA 1
ATOM 658 C C . GLY A 1 91 ? 7.577 -1.371 -15.181 1.00 89.38 91 GLY A C 1
ATOM 659 O O . GLY A 1 91 ? 7.039 -1.850 -14.185 1.00 89.38 91 GLY A O 1
ATOM 660 N N . TRP A 1 92 ? 8.067 -0.134 -15.185 1.00 94.50 92 TRP A N 1
ATOM 661 C CA . TRP A 1 92 ? 8.087 0.699 -13.980 1.00 94.50 92 TRP A CA 1
ATOM 662 C C . TRP A 1 92 ? 6.711 1.230 -13.584 1.00 94.50 92 TRP A C 1
ATOM 664 O O . TRP A 1 92 ? 6.449 1.439 -12.400 1.00 94.50 92 TRP A O 1
ATOM 674 N N . GLU A 1 93 ? 5.840 1.431 -14.563 1.00 92.12 93 GLU A N 1
ATOM 675 C CA . GLU A 1 93 ? 4.461 1.859 -14.382 1.00 92.12 93 GLU A CA 1
ATOM 676 C C . GLU A 1 93 ? 3.678 0.864 -13.516 1.00 92.12 93 GLU A C 1
ATOM 678 O O . GLU A 1 93 ? 2.951 1.293 -12.625 1.00 92.12 93 GLU A O 1
ATOM 683 N N . ASP A 1 94 ? 3.905 -0.444 -13.675 1.00 91.06 94 ASP A N 1
ATOM 684 C CA . ASP A 1 94 ? 3.274 -1.480 -12.843 1.00 91.06 94 ASP A CA 1
ATOM 685 C C . ASP A 1 94 ? 3.569 -1.281 -11.358 1.00 91.06 94 ASP A C 1
ATOM 687 O O . ASP A 1 94 ? 2.680 -1.373 -10.509 1.00 91.06 94 ASP A O 1
ATOM 691 N N . ILE A 1 95 ? 4.831 -0.984 -11.043 1.00 96.00 95 ILE A N 1
ATOM 692 C CA . ILE A 1 95 ? 5.280 -0.764 -9.669 1.00 96.00 95 ILE A CA 1
ATOM 693 C C . ILE A 1 95 ? 4.692 0.542 -9.129 1.00 96.00 95 ILE A C 1
ATOM 695 O O . ILE A 1 95 ? 4.245 0.587 -7.982 1.00 96.00 95 ILE A O 1
ATOM 699 N N . ASP A 1 96 ? 4.642 1.590 -9.958 1.00 97.50 96 ASP A N 1
ATOM 700 C CA . ASP A 1 96 ? 4.038 2.872 -9.594 1.00 97.50 96 ASP A CA 1
ATOM 701 C C . ASP A 1 96 ? 2.543 2.710 -9.264 1.00 97.50 96 ASP A C 1
ATOM 703 O O . ASP A 1 96 ? 2.086 3.186 -8.223 1.00 97.50 96 ASP A O 1
ATOM 707 N N . TYR A 1 97 ? 1.783 2.024 -10.122 1.00 96.69 97 TYR A N 1
ATOM 708 C CA . TYR A 1 97 ? 0.347 1.802 -9.935 1.00 96.69 97 TYR A CA 1
ATOM 709 C C . TYR A 1 97 ? 0.067 0.942 -8.711 1.00 96.69 97 TYR A C 1
ATOM 711 O O . TYR A 1 97 ? -0.802 1.285 -7.910 1.00 96.69 97 TYR A O 1
ATOM 719 N N . ALA A 1 98 ? 0.841 -0.126 -8.519 1.00 97.62 98 ALA A N 1
ATOM 720 C CA . ALA A 1 98 ? 0.703 -0.984 -7.356 1.00 97.62 98 ALA A CA 1
ATOM 721 C C . ALA A 1 98 ? 0.987 -0.231 -6.049 1.00 97.62 98 ALA A C 1
ATOM 723 O O . ALA A 1 98 ? 0.241 -0.366 -5.076 1.00 97.62 98 ALA A O 1
ATOM 724 N N . ALA A 1 99 ? 2.027 0.606 -6.025 1.00 98.56 99 ALA A N 1
ATOM 725 C CA . ALA A 1 99 ? 2.359 1.412 -4.857 1.00 98.56 99 ALA A CA 1
ATOM 726 C C . ALA A 1 99 ? 1.266 2.446 -4.539 1.00 98.56 99 ALA A C 1
ATOM 728 O O . ALA A 1 99 ? 0.889 2.596 -3.375 1.00 98.56 99 ALA A O 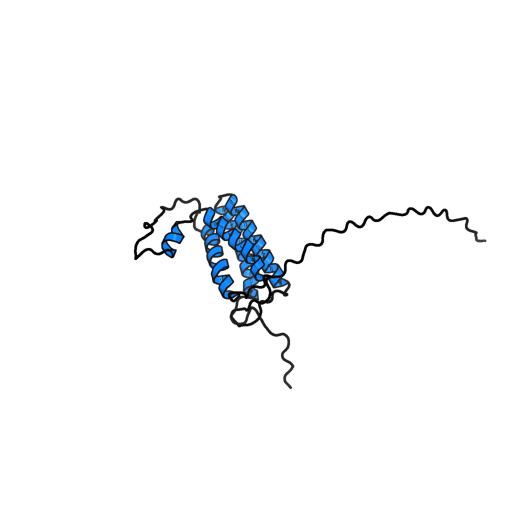1
ATOM 729 N N . VAL A 1 100 ? 0.709 3.113 -5.557 1.00 98.69 100 VAL A N 1
ATOM 730 C CA . VAL A 1 100 ? -0.434 4.028 -5.388 1.00 98.69 100 VAL A CA 1
ATOM 731 C C . VAL A 1 100 ? -1.657 3.275 -4.869 1.00 98.69 100 VAL A C 1
ATOM 733 O O . VAL A 1 100 ? -2.240 3.692 -3.871 1.00 98.69 100 VAL A O 1
ATOM 736 N N . ALA A 1 101 ? -1.996 2.131 -5.467 1.00 98.44 101 ALA A N 1
ATOM 737 C CA . ALA A 1 101 ? -3.131 1.321 -5.043 1.00 98.44 101 ALA A CA 1
ATOM 738 C C . ALA A 1 101 ? -3.020 0.908 -3.568 1.00 98.44 101 ALA A C 1
ATOM 740 O O . ALA A 1 101 ? -3.996 1.014 -2.828 1.00 98.44 101 ALA A O 1
ATOM 741 N N . LEU A 1 102 ? -1.835 0.494 -3.101 1.00 98.62 102 LEU A N 1
ATOM 742 C CA . LEU A 1 102 ? -1.625 0.185 -1.683 1.00 98.62 102 LEU A CA 1
ATOM 743 C C . LEU A 1 102 ? -1.724 1.425 -0.790 1.00 98.62 102 LEU A C 1
ATOM 745 O O . LEU A 1 102 ? -2.337 1.357 0.278 1.00 98.62 102 LEU A O 1
ATOM 749 N N . ALA A 1 103 ? -1.139 2.550 -1.205 1.00 98.62 103 ALA A N 1
ATOM 750 C CA . ALA A 1 103 ? -1.178 3.785 -0.431 1.00 98.62 103 ALA A CA 1
ATOM 751 C C . ALA A 1 103 ? -2.615 4.306 -0.270 1.00 98.62 103 ALA A C 1
ATOM 753 O O . ALA A 1 103 ? -3.012 4.680 0.830 1.00 98.62 103 ALA A O 1
ATOM 754 N N . GLU A 1 104 ? -3.414 4.286 -1.332 1.00 97.75 104 GLU A N 1
ATOM 755 C CA . GLU A 1 104 ? -4.784 4.807 -1.319 1.00 97.75 104 GLU A CA 1
ATOM 756 C C . GLU A 1 104 ? -5.801 3.816 -0.743 1.00 97.75 104 GLU A C 1
ATOM 758 O O . GLU A 1 104 ? -6.799 4.229 -0.150 1.00 97.75 104 GLU A O 1
ATOM 763 N N . ALA A 1 105 ? -5.539 2.509 -0.830 1.00 96.69 105 ALA A N 1
ATOM 764 C CA . ALA A 1 105 ? -6.405 1.502 -0.222 1.00 96.69 105 ALA A CA 1
ATOM 765 C C . ALA A 1 105 ? -6.174 1.323 1.284 1.00 96.69 105 ALA A C 1
ATOM 767 O O . ALA A 1 105 ? -7.079 0.880 1.991 1.00 96.69 105 ALA A O 1
ATOM 768 N N . SER A 1 106 ? -4.991 1.662 1.802 1.00 97.00 106 SER A N 1
ATOM 769 C CA . SER A 1 106 ? -4.667 1.519 3.231 1.00 97.00 106 SER A CA 1
ATOM 770 C C . SER A 1 106 ? -5.632 2.282 4.158 1.00 97.00 106 SER A C 1
ATOM 772 O O . SER A 1 106 ? -6.126 1.675 5.110 1.00 97.00 106 SER A O 1
ATOM 774 N N . PRO A 1 107 ? -6.029 3.538 3.872 1.00 94.56 107 PRO A N 1
ATOM 775 C CA . PRO A 1 107 ? -7.086 4.227 4.618 1.00 94.56 107 PRO A CA 1
ATOM 776 C C . PRO A 1 107 ? -8.450 3.517 4.624 1.00 94.56 107 PRO A C 1
ATOM 778 O O . PRO A 1 107 ? -9.212 3.678 5.577 1.00 94.56 107 PRO A O 1
ATOM 781 N N . LEU A 1 108 ? -8.766 2.682 3.623 1.00 91.75 108 LEU A N 1
ATOM 782 C CA . LEU A 1 108 ? -10.028 1.923 3.590 1.00 91.75 108 LEU A CA 1
ATOM 783 C C . LEU A 1 108 ? -10.126 0.888 4.721 1.00 91.75 108 LEU A C 1
ATOM 785 O O . LEU A 1 108 ? -11.226 0.428 5.044 1.00 91.75 108 LEU A O 1
ATOM 789 N N . LEU A 1 109 ? -8.990 0.527 5.328 1.00 92.81 109 LEU A N 1
ATOM 790 C CA . LEU A 1 109 ? -8.915 -0.343 6.501 1.00 92.81 109 LEU A CA 1
ATOM 791 C C . LEU A 1 109 ? -9.410 0.343 7.782 1.00 92.81 109 LEU A C 1
ATOM 793 O O . LEU A 1 109 ? -9.658 -0.343 8.769 1.00 92.81 109 LEU A O 1
ATOM 797 N N . LEU A 1 110 ? -9.565 1.670 7.775 1.00 92.69 110 LEU A N 1
ATOM 798 C CA . LEU A 1 110 ? -10.033 2.464 8.916 1.00 92.69 110 LEU A CA 1
ATOM 799 C C . LEU A 1 110 ? -11.526 2.808 8.834 1.00 92.69 110 LEU A C 1
ATOM 801 O O . LEU A 1 110 ? -12.075 3.381 9.772 1.00 92.69 110 LEU A O 1
ATOM 805 N N . ILE A 1 111 ? -12.196 2.450 7.734 1.00 89.31 111 ILE A N 1
ATOM 806 C CA . ILE A 1 111 ? -13.632 2.690 7.576 1.00 89.31 111 ILE A CA 1
ATOM 807 C C . ILE A 1 111 ? -14.405 1.726 8.498 1.00 89.31 111 ILE A C 1
ATOM 809 O O . ILE A 1 111 ? -14.242 0.505 8.369 1.00 89.31 111 ILE A O 1
ATOM 813 N N . PRO A 1 112 ? -15.250 2.234 9.417 1.00 87.75 112 PRO A N 1
ATOM 814 C CA . PRO A 1 112 ? -16.012 1.395 10.336 1.00 87.75 112 PRO A CA 1
ATOM 815 C C . PRO A 1 112 ? -17.074 0.555 9.614 1.00 87.75 112 PRO A C 1
ATOM 817 O O . PRO A 1 112 ? -17.529 0.894 8.525 1.00 87.75 112 PRO A O 1
ATOM 820 N N . GLY A 1 113 ? -17.500 -0.539 10.253 1.00 86.88 113 GLY A N 1
ATOM 821 C CA . GLY A 1 113 ? -18.605 -1.386 9.780 1.00 86.88 113 GLY A CA 1
ATOM 822 C C . GLY A 1 113 ? -18.193 -2.597 8.940 1.00 86.88 113 GLY A C 1
ATOM 823 O O . GLY A 1 113 ? -19.048 -3.400 8.576 1.00 86.88 113 GLY A O 1
ATOM 824 N N . ARG A 1 114 ? -16.899 -2.776 8.643 1.00 90.00 114 ARG A N 1
ATOM 825 C CA . ARG A 1 114 ? -16.417 -3.960 7.917 1.00 90.00 114 ARG A CA 1
ATOM 826 C C . ARG A 1 114 ? -16.341 -5.165 8.842 1.00 90.00 114 ARG A C 1
ATOM 828 O O . ARG A 1 114 ? -15.901 -5.041 9.985 1.00 90.00 114 ARG A O 1
ATOM 835 N N . THR A 1 115 ? -16.679 -6.337 8.323 1.00 89.44 115 THR A N 1
ATOM 836 C CA . THR A 1 115 ? -16.458 -7.610 9.008 1.00 89.44 115 THR A CA 1
ATOM 837 C C . THR A 1 115 ? -15.148 -8.259 8.576 1.00 89.44 115 THR A C 1
ATOM 839 O O . THR A 1 115 ? -14.644 -8.068 7.469 1.00 89.44 115 THR A O 1
ATOM 842 N N . CYS A 1 116 ? -14.572 -9.037 9.474 1.00 89.81 116 CYS A N 1
ATOM 843 C CA . CYS A 1 116 ? -13.487 -9.961 9.211 1.00 89.81 116 CYS A CA 1
ATOM 844 C C . CYS A 1 116 ? -14.054 -11.288 8.670 1.00 89.81 116 CYS A C 1
ATOM 846 O O . CYS A 1 116 ? -15.251 -11.549 8.779 1.00 89.81 116 CYS A O 1
ATOM 848 N N . GLN A 1 117 ? -13.195 -12.178 8.156 1.00 85.94 117 GLN A N 1
ATOM 849 C CA . GLN A 1 117 ? -13.634 -13.473 7.597 1.00 85.94 117 GLN A CA 1
ATOM 850 C C . GLN A 1 117 ? -14.400 -14.348 8.615 1.00 85.94 117 GLN A C 1
ATOM 852 O O . GLN A 1 117 ? -15.232 -15.170 8.246 1.00 85.94 117 GLN A O 1
ATOM 857 N N . ASN A 1 118 ? -14.112 -14.189 9.908 1.00 85.00 118 ASN A N 1
ATOM 858 C CA . ASN A 1 118 ? -14.776 -14.903 11.003 1.00 85.00 118 ASN A CA 1
ATOM 859 C C . ASN A 1 118 ? -16.100 -14.246 11.457 1.00 85.00 118 ASN A C 1
ATOM 861 O O . ASN A 1 118 ? -16.667 -14.678 12.454 1.00 85.00 118 ASN A O 1
ATOM 865 N N . GLY A 1 119 ? -16.566 -13.194 10.774 1.00 86.06 119 GLY A N 1
ATOM 866 C CA . GLY A 1 119 ? -17.796 -12.464 11.091 1.00 86.06 119 GLY A CA 1
ATOM 867 C C . GLY A 1 119 ? -17.656 -11.363 12.149 1.00 86.06 119 GLY A C 1
ATOM 868 O O . GLY A 1 119 ? -18.564 -10.547 12.281 1.00 86.06 119 GLY A O 1
ATOM 869 N N . ASN A 1 120 ? -16.532 -11.282 12.868 1.00 86.31 120 ASN A N 1
ATOM 870 C CA . ASN A 1 120 ? -16.298 -10.209 13.839 1.00 86.31 120 ASN A CA 1
ATOM 871 C C . ASN A 1 120 ? -16.085 -8.864 13.140 1.00 86.31 120 ASN A C 1
ATOM 873 O O . ASN A 1 120 ? -15.697 -8.812 11.974 1.00 86.31 120 ASN A O 1
ATOM 877 N N . ALA A 1 121 ? -16.288 -7.764 13.862 1.00 88.31 121 ALA A N 1
ATOM 878 C CA . ALA A 1 121 ? -15.960 -6.440 13.350 1.00 88.31 121 ALA A CA 1
ATOM 879 C C . ALA A 1 121 ? -14.442 -6.270 13.171 1.00 88.31 121 ALA A C 1
ATOM 881 O O . ALA A 1 121 ? -13.643 -6.739 13.985 1.00 88.31 121 ALA A O 1
ATOM 882 N N . VAL A 1 122 ? -14.044 -5.548 12.124 1.00 91.31 122 VAL A N 1
ATOM 883 C CA . VAL A 1 122 ? -12.672 -5.053 11.990 1.00 91.31 122 VAL A CA 1
ATOM 884 C C . VAL A 1 122 ? -12.386 -4.087 13.148 1.00 91.31 122 VAL A C 1
ATOM 886 O O . VAL A 1 122 ? -13.196 -3.189 13.397 1.00 91.31 122 VAL A O 1
ATOM 889 N N . PRO A 1 123 ? -11.253 -4.228 13.860 1.00 91.25 123 PRO A N 1
ATOM 890 C CA . PRO A 1 123 ? -10.974 -3.466 15.074 1.00 91.25 123 PRO A CA 1
ATOM 891 C C . PRO A 1 123 ? -10.454 -2.050 14.766 1.00 91.25 123 PRO A C 1
ATOM 893 O O . PRO A 1 123 ? -9.359 -1.670 15.169 1.00 91.25 123 PRO A O 1
ATOM 896 N N . VAL A 1 124 ? -11.241 -1.243 14.050 1.00 92.31 124 VAL A N 1
ATOM 897 C CA . VAL A 1 124 ? -10.832 0.089 13.557 1.00 92.31 124 VAL A CA 1
ATOM 898 C C . VAL A 1 124 ? -10.524 1.111 14.660 1.00 92.31 124 VAL A C 1
ATOM 900 O O . VAL A 1 124 ? -9.888 2.123 14.385 1.00 92.31 124 VAL A O 1
ATOM 903 N N . ALA A 1 125 ? -10.941 0.842 15.901 1.00 90.00 125 ALA A N 1
ATOM 904 C CA . ALA A 1 125 ? -10.645 1.666 17.073 1.00 90.00 125 ALA A CA 1
ATOM 905 C C . ALA A 1 125 ? -9.360 1.248 17.818 1.00 90.00 125 ALA A C 1
ATOM 907 O O . ALA A 1 125 ? -8.896 1.982 18.688 1.00 90.00 125 ALA A O 1
ATOM 908 N N . GLU A 1 126 ? -8.775 0.085 17.508 1.00 92.75 126 GLU A N 1
ATOM 909 C CA . GLU A 1 126 ? -7.542 -0.372 18.157 1.00 92.75 126 GLU A CA 1
ATOM 910 C C . GLU A 1 126 ? -6.353 0.484 17.710 1.00 92.75 126 GLU A C 1
ATOM 912 O O . GLU A 1 126 ? -6.064 0.611 16.517 1.00 92.75 126 GLU A O 1
ATOM 917 N N . ALA A 1 127 ? -5.593 1.021 18.667 1.00 94.81 127 ALA A N 1
ATOM 918 C CA . ALA A 1 127 ? -4.462 1.904 18.374 1.00 94.81 127 ALA A CA 1
ATOM 919 C C . ALA A 1 127 ? -3.411 1.237 17.469 1.00 94.81 127 ALA A C 1
ATOM 921 O O . ALA A 1 127 ? -2.843 1.875 16.581 1.00 94.81 127 ALA A O 1
ATOM 922 N N . SER A 1 128 ? -3.173 -0.064 17.660 1.00 94.44 128 SER A N 1
ATOM 923 C CA . SER A 1 128 ? -2.243 -0.821 16.819 1.00 94.44 128 SER A CA 1
ATOM 924 C C . SER A 1 128 ? -2.779 -1.031 15.399 1.00 94.44 128 SER A C 1
ATOM 926 O O . SER A 1 128 ? -2.009 -0.926 14.451 1.00 94.44 128 SER A O 1
ATOM 928 N N . TRP A 1 129 ? -4.090 -1.241 15.224 1.00 95.31 129 TRP A N 1
ATOM 929 C CA . TRP A 1 129 ? -4.718 -1.324 13.901 1.00 95.31 129 TRP A CA 1
ATOM 930 C C . TRP A 1 129 ? -4.574 -0.011 13.127 1.00 95.31 129 TRP A C 1
ATOM 932 O O . TRP A 1 129 ? -4.140 -0.010 11.970 1.00 95.31 129 TRP A O 1
ATOM 942 N N . ILE A 1 130 ? -4.871 1.112 13.792 1.00 96.50 130 ILE A N 1
ATOM 943 C CA . ILE A 1 130 ? -4.712 2.459 13.231 1.00 96.50 130 ILE A CA 1
ATOM 944 C C . ILE A 1 130 ? -3.257 2.688 12.823 1.00 96.50 130 ILE A C 1
ATOM 946 O O . ILE A 1 130 ? -2.979 3.078 11.687 1.00 96.50 130 ILE A O 1
ATOM 950 N N . LYS A 1 131 ? -2.318 2.388 13.728 1.00 97.56 131 LYS A N 1
ATOM 951 C CA . LYS A 1 131 ? -0.887 2.532 13.466 1.00 97.56 131 LYS A CA 1
ATOM 952 C C . LYS A 1 131 ? -0.454 1.720 12.246 1.00 97.56 131 LYS A C 1
ATOM 954 O O . LYS A 1 131 ? 0.125 2.293 11.332 1.00 97.56 131 LYS A O 1
ATOM 959 N N . PHE A 1 132 ? -0.745 0.420 12.199 1.00 97.69 132 PHE A N 1
ATOM 960 C CA . PHE A 1 132 ? -0.264 -0.429 11.106 1.00 97.69 132 PHE A CA 1
ATOM 961 C C . PHE A 1 132 ? -0.909 -0.092 9.758 1.00 97.69 132 PHE A C 1
ATOM 963 O O . PHE A 1 132 ? -0.243 -0.191 8.731 1.00 97.69 132 PHE A O 1
ATOM 970 N N . SER A 1 133 ? -2.165 0.367 9.751 1.00 97.31 133 SER A N 1
ATOM 971 C CA . SER A 1 133 ? -2.808 0.870 8.528 1.00 97.31 133 SER A CA 1
ATOM 972 C C . SER A 1 133 ? -2.082 2.112 7.994 1.00 97.31 133 SER A C 1
ATOM 974 O O . SER A 1 133 ? -1.796 2.202 6.803 1.00 97.31 133 SER A O 1
ATOM 976 N N . ASN A 1 134 ? -1.698 3.040 8.876 1.00 98.38 134 ASN A N 1
ATOM 977 C CA . ASN A 1 134 ? -0.929 4.232 8.504 1.00 98.38 134 ASN A CA 1
ATOM 978 C C . ASN A 1 134 ? 0.526 3.917 8.113 1.00 98.38 134 ASN A C 1
ATOM 980 O O . ASN A 1 134 ? 1.077 4.549 7.203 1.00 98.38 134 ASN A O 1
ATOM 984 N N . ASP A 1 135 ? 1.148 2.939 8.778 1.00 98.44 135 ASP A N 1
ATOM 985 C CA . ASP A 1 135 ? 2.483 2.449 8.432 1.00 98.44 135 ASP A CA 1
ATOM 986 C C . ASP A 1 135 ? 2.480 1.860 7.014 1.00 98.44 135 ASP A C 1
ATOM 988 O O . ASP A 1 135 ? 3.386 2.156 6.238 1.00 98.44 135 ASP A O 1
ATOM 992 N N . MET A 1 136 ? 1.437 1.109 6.636 1.00 98.62 136 MET A N 1
ATOM 993 C CA . MET A 1 136 ? 1.282 0.555 5.285 1.00 98.62 136 MET A CA 1
ATOM 994 C C . MET A 1 136 ? 1.178 1.651 4.221 1.00 98.62 136 MET A C 1
ATOM 996 O O . MET A 1 136 ? 1.905 1.612 3.228 1.00 98.62 136 MET A O 1
ATOM 1000 N N . THR A 1 137 ? 0.366 2.686 4.462 1.00 98.75 137 THR A N 1
ATOM 1001 C CA . THR A 1 137 ? 0.308 3.877 3.598 1.00 98.75 137 THR A CA 1
ATOM 1002 C C . THR A 1 137 ? 1.695 4.505 3.423 1.00 98.75 137 THR A C 1
ATOM 1004 O O . THR A 1 137 ? 2.088 4.910 2.329 1.00 98.75 137 THR A O 1
ATOM 1007 N N . THR A 1 138 ? 2.460 4.599 4.512 1.00 98.69 138 THR A N 1
ATOM 1008 C CA . THR A 1 138 ? 3.796 5.204 4.504 1.00 98.69 138 THR A CA 1
ATOM 1009 C C . THR A 1 138 ? 4.805 4.347 3.749 1.00 98.69 138 THR A C 1
ATOM 1011 O O . THR A 1 138 ? 5.531 4.882 2.913 1.00 98.69 138 THR A O 1
ATOM 1014 N N . ALA A 1 139 ? 4.820 3.036 3.984 1.00 98.75 139 ALA A N 1
ATOM 1015 C CA . ALA A 1 139 ? 5.677 2.099 3.271 1.00 98.75 139 ALA A CA 1
ATOM 1016 C C . ALA A 1 139 ? 5.373 2.096 1.765 1.00 98.75 139 ALA A C 1
ATOM 1018 O O . ALA A 1 139 ? 6.286 2.227 0.956 1.00 98.75 139 ALA A O 1
ATOM 1019 N N . ALA A 1 140 ? 4.095 2.072 1.377 1.00 98.75 140 ALA A N 1
ATOM 1020 C CA . ALA A 1 140 ? 3.690 2.141 -0.025 1.00 98.75 140 ALA A CA 1
ATOM 1021 C C . ALA A 1 140 ? 4.161 3.438 -0.714 1.00 98.75 140 ALA A C 1
ATOM 1023 O O . ALA A 1 140 ? 4.676 3.401 -1.830 1.00 98.75 140 ALA A O 1
ATOM 1024 N N . ARG A 1 141 ? 4.089 4.593 -0.035 1.00 98.81 141 ARG A N 1
ATOM 1025 C CA . ARG A 1 141 ? 4.645 5.853 -0.567 1.00 98.81 141 ARG A CA 1
ATOM 1026 C C . ARG A 1 141 ? 6.166 5.833 -0.706 1.00 98.81 141 ARG A C 1
ATOM 1028 O O . ARG A 1 141 ? 6.686 6.444 -1.636 1.00 98.81 141 ARG A O 1
ATOM 1035 N N . LYS A 1 142 ? 6.884 5.148 0.188 1.00 98.75 142 LYS A N 1
ATOM 1036 C CA . LYS A 1 142 ? 8.335 4.955 0.043 1.00 98.75 142 LYS A CA 1
ATOM 1037 C C . LYS A 1 142 ? 8.660 4.093 -1.174 1.00 98.75 142 LYS A C 1
ATOM 1039 O O . LYS A 1 142 ? 9.554 4.460 -1.930 1.00 98.75 142 LYS A O 1
ATOM 1044 N N . VAL A 1 143 ? 7.902 3.016 -1.397 1.00 98.62 143 VAL A N 1
ATOM 1045 C CA . VAL A 1 143 ? 8.018 2.196 -2.613 1.00 98.62 143 VAL A CA 1
ATOM 1046 C C . VAL A 1 143 ? 7.783 3.051 -3.854 1.00 98.62 143 VAL A C 1
ATOM 1048 O O . VAL A 1 143 ? 8.596 3.005 -4.768 1.00 98.62 143 VAL A O 1
ATOM 1051 N N . LEU A 1 144 ? 6.739 3.888 -3.870 1.00 98.75 144 LEU A N 1
ATOM 1052 C CA . LEU A 1 144 ? 6.482 4.804 -4.985 1.00 98.75 144 LEU A CA 1
ATOM 1053 C C . LEU A 1 144 ? 7.651 5.775 -5.211 1.00 98.75 144 LEU A C 1
ATOM 1055 O O . LEU A 1 144 ? 8.081 5.991 -6.339 1.00 98.75 144 LEU A O 1
ATOM 1059 N N . ALA A 1 145 ? 8.199 6.371 -4.151 1.00 98.62 145 ALA A N 1
ATOM 1060 C CA . ALA A 1 145 ? 9.354 7.255 -4.284 1.00 98.62 145 ALA A CA 1
ATOM 1061 C C . ALA A 1 145 ? 10.578 6.510 -4.850 1.00 98.62 145 ALA A C 1
ATOM 1063 O O . ALA A 1 145 ? 11.263 7.030 -5.732 1.00 98.62 145 ALA A O 1
ATOM 1064 N N . ALA A 1 146 ? 10.823 5.281 -4.389 1.00 98.56 146 ALA A N 1
ATOM 1065 C CA . ALA A 1 146 ? 11.907 4.436 -4.874 1.00 98.56 146 ALA A CA 1
ATOM 1066 C C . ALA A 1 146 ? 11.698 4.015 -6.337 1.00 98.56 146 ALA A C 1
ATOM 1068 O O . ALA A 1 146 ? 12.629 4.117 -7.139 1.00 98.56 146 ALA A O 1
ATOM 1069 N N . SER A 1 147 ? 10.480 3.625 -6.725 1.00 97.81 147 SER A N 1
ATOM 1070 C CA . SER A 1 147 ? 10.158 3.233 -8.099 1.00 97.81 147 SER A CA 1
ATOM 1071 C C . SER A 1 147 ? 10.357 4.391 -9.073 1.00 97.81 147 SER A C 1
ATOM 1073 O O . SER A 1 147 ? 10.891 4.185 -10.165 1.00 97.81 147 SER A O 1
ATOM 1075 N N . LYS A 1 148 ? 10.044 5.633 -8.677 1.00 98.06 148 LYS A N 1
ATOM 1076 C CA . LYS A 1 148 ? 10.301 6.840 -9.488 1.00 98.06 148 LYS A CA 1
ATOM 1077 C C . LYS A 1 148 ? 11.781 7.095 -9.775 1.00 98.06 148 LYS A C 1
ATOM 1079 O O . LYS A 1 148 ? 12.082 7.790 -10.741 1.00 98.06 148 LYS A O 1
ATOM 1084 N N . THR A 1 149 ? 12.706 6.503 -9.017 1.00 98.06 149 THR A N 1
ATOM 1085 C CA . THR A 1 149 ? 14.145 6.569 -9.336 1.00 98.06 149 THR A CA 1
ATOM 1086 C C . THR A 1 149 ? 14.544 5.683 -10.514 1.00 98.06 149 THR A C 1
ATOM 1088 O O . THR A 1 149 ? 15.632 5.865 -11.057 1.00 98.06 149 THR A O 1
ATOM 1091 N N . ARG A 1 150 ? 13.674 4.740 -10.908 1.00 97.00 150 ARG A N 1
ATOM 1092 C CA . ARG A 1 150 ? 13.893 3.775 -11.994 1.00 97.00 150 ARG A CA 1
ATOM 1093 C C . ARG A 1 150 ? 15.152 2.917 -11.802 1.00 97.00 150 ARG A C 1
ATOM 1095 O O . ARG A 1 150 ? 15.803 2.528 -12.767 1.00 97.00 150 ARG A O 1
ATOM 1102 N N . LYS A 1 151 ? 15.496 2.628 -10.543 1.00 97.44 151 LYS A N 1
ATOM 1103 C CA . LYS A 1 151 ? 16.625 1.777 -10.143 1.00 97.44 151 LYS A CA 1
ATOM 1104 C C . LYS A 1 151 ? 16.104 0.549 -9.409 1.00 97.44 151 LYS A C 1
ATOM 1106 O O . LYS A 1 151 ? 15.498 0.696 -8.347 1.00 97.44 151 LYS A O 1
ATOM 1111 N N . GLN A 1 152 ? 16.352 -0.640 -9.959 1.00 97.25 152 GLN A N 1
ATOM 1112 C CA . GLN A 1 152 ? 15.858 -1.898 -9.390 1.00 97.25 152 GLN A CA 1
ATOM 1113 C C . GLN A 1 152 ? 16.301 -2.069 -7.934 1.00 97.25 152 GLN A C 1
ATOM 1115 O O . GLN A 1 152 ? 15.453 -2.313 -7.086 1.00 97.25 152 GLN A O 1
ATOM 1120 N N . ASP A 1 153 ? 17.581 -1.844 -7.626 1.00 97.69 153 ASP A N 1
ATOM 1121 C CA . ASP A 1 153 ? 18.114 -1.996 -6.264 1.00 97.69 153 ASP A CA 1
ATOM 1122 C C . ASP A 1 153 ? 17.398 -1.102 -5.247 1.00 97.69 153 ASP A C 1
ATOM 1124 O O . ASP A 1 153 ? 17.038 -1.553 -4.163 1.00 97.69 153 ASP A O 1
ATOM 1128 N N . ALA A 1 154 ? 17.125 0.156 -5.610 1.00 97.44 154 ALA A N 1
ATOM 1129 C CA . ALA A 1 154 ? 16.428 1.090 -4.730 1.00 97.44 154 ALA A CA 1
ATOM 1130 C C . ALA A 1 154 ? 14.977 0.651 -4.475 1.00 97.44 154 ALA A C 1
ATOM 1132 O O . ALA A 1 154 ? 14.491 0.719 -3.345 1.00 97.44 154 ALA A O 1
ATOM 1133 N N . ALA A 1 155 ? 14.286 0.180 -5.517 1.00 97.38 155 ALA A N 1
ATOM 1134 C CA . ALA A 1 155 ? 12.935 -0.355 -5.390 1.00 97.38 155 ALA A CA 1
ATOM 1135 C C . ALA A 1 155 ? 12.919 -1.666 -4.585 1.00 97.38 155 ALA A C 1
ATOM 1137 O O . ALA A 1 155 ? 12.087 -1.817 -3.693 1.00 97.38 155 ALA A O 1
ATOM 1138 N N . SER A 1 156 ? 13.868 -2.569 -4.837 1.00 98.06 156 SER A N 1
ATOM 1139 C CA . SER A 1 156 ? 14.036 -3.831 -4.113 1.00 98.06 156 SER A CA 1
ATOM 1140 C C . SER A 1 156 ? 14.281 -3.591 -2.626 1.00 98.06 156 SER A C 1
ATOM 1142 O O . SER A 1 156 ? 13.597 -4.183 -1.797 1.00 98.06 156 SER A O 1
ATOM 1144 N N . GLU A 1 157 ? 15.156 -2.655 -2.264 1.00 98.12 157 GLU A N 1
ATOM 1145 C CA . GLU A 1 157 ? 15.404 -2.307 -0.861 1.00 98.12 157 GLU A CA 1
ATOM 1146 C C . GLU A 1 157 ? 14.137 -1.778 -0.169 1.00 98.12 157 GLU A C 1
ATOM 1148 O O . GLU A 1 157 ? 13.810 -2.180 0.947 1.00 98.12 157 GLU A O 1
ATOM 1153 N N . SER A 1 158 ? 13.345 -0.949 -0.860 1.00 98.31 158 SER A N 1
ATOM 1154 C CA . SER A 1 158 ? 12.087 -0.424 -0.307 1.00 98.31 158 SER A CA 1
ATOM 1155 C C . SER A 1 158 ? 11.043 -1.509 0.003 1.00 98.31 158 SER A C 1
ATOM 1157 O O . SER A 1 158 ? 10.120 -1.279 0.789 1.00 98.31 158 SER A O 1
ATOM 1159 N N . THR A 1 159 ? 11.188 -2.713 -0.563 1.00 98.38 159 THR A N 1
ATOM 1160 C CA . THR A 1 159 ? 10.291 -3.836 -0.262 1.00 98.38 159 THR A CA 1
ATOM 1161 C C . THR A 1 159 ? 10.457 -4.370 1.162 1.00 98.38 159 THR A C 1
ATOM 1163 O O . THR A 1 159 ? 9.506 -4.942 1.695 1.00 98.38 159 THR A O 1
ATOM 1166 N N . ASN A 1 160 ? 11.602 -4.130 1.814 1.00 98.25 160 ASN A N 1
ATOM 1167 C CA . ASN A 1 160 ? 11.816 -4.492 3.218 1.00 98.25 160 ASN A CA 1
ATOM 1168 C C . ASN A 1 160 ? 10.833 -3.737 4.127 1.00 98.25 160 ASN A C 1
ATOM 1170 O O . ASN A 1 160 ? 10.107 -4.356 4.906 1.00 98.25 160 ASN A O 1
ATOM 1174 N N . ASP A 1 161 ? 10.713 -2.418 3.933 1.00 98.00 161 ASP A N 1
ATOM 1175 C CA . ASP A 1 161 ? 9.747 -1.573 4.648 1.00 98.00 161 ASP A CA 1
ATOM 1176 C C . ASP A 1 161 ? 8.297 -2.036 4.408 1.00 98.00 161 ASP A C 1
ATOM 1178 O O . ASP A 1 161 ? 7.475 -2.063 5.329 1.00 98.00 161 ASP A O 1
ATOM 1182 N N . LEU A 1 162 ? 7.969 -2.412 3.165 1.00 98.38 162 LEU A N 1
ATOM 1183 C CA . LEU A 1 162 ? 6.637 -2.911 2.815 1.00 98.38 162 LEU A CA 1
ATOM 1184 C C . LEU A 1 162 ? 6.337 -4.257 3.487 1.00 98.38 162 LEU A C 1
ATOM 1186 O O . LEU A 1 162 ? 5.243 -4.453 4.024 1.00 98.38 162 LEU A O 1
ATOM 1190 N N . ASN A 1 163 ? 7.299 -5.182 3.479 1.00 98.38 163 ASN A N 1
ATOM 1191 C CA . ASN A 1 163 ? 7.177 -6.463 4.165 1.00 98.38 163 ASN A CA 1
ATOM 1192 C C . ASN A 1 163 ? 6.963 -6.262 5.668 1.00 98.38 163 ASN A C 1
ATOM 1194 O O . ASN A 1 163 ? 6.051 -6.865 6.235 1.00 98.38 163 ASN A O 1
ATOM 1198 N N . ASP A 1 164 ? 7.735 -5.385 6.303 1.00 98.31 164 ASP A N 1
ATOM 1199 C CA . ASP A 1 164 ? 7.595 -5.112 7.731 1.00 98.31 164 ASP A CA 1
ATOM 1200 C C . ASP A 1 164 ? 6.214 -4.543 8.066 1.00 98.31 164 ASP A C 1
ATOM 1202 O O . ASP A 1 164 ? 5.561 -5.026 8.997 1.00 98.31 164 ASP A O 1
ATOM 1206 N N . ALA A 1 165 ? 5.701 -3.602 7.266 1.00 98.00 165 ALA A N 1
ATOM 1207 C CA . ALA A 1 165 ? 4.339 -3.090 7.421 1.00 98.00 165 ALA A CA 1
ATOM 1208 C C . ALA A 1 165 ? 3.283 -4.210 7.324 1.00 98.00 165 ALA A C 1
ATOM 1210 O O . ALA A 1 165 ? 2.381 -4.297 8.165 1.00 98.00 165 ALA A O 1
ATOM 1211 N N . CYS A 1 166 ? 3.434 -5.123 6.358 1.00 97.56 166 CYS A N 1
ATOM 1212 C CA . CYS A 1 166 ? 2.548 -6.278 6.212 1.00 97.56 166 CYS A CA 1
ATOM 1213 C C . CYS A 1 166 ? 2.610 -7.200 7.438 1.00 97.56 166 CYS A C 1
ATOM 1215 O O . CYS A 1 166 ? 1.576 -7.615 7.967 1.00 97.56 166 CYS A O 1
ATOM 1217 N N . GLN A 1 167 ? 3.815 -7.547 7.896 1.00 96.75 167 GLN A N 1
ATOM 1218 C CA . GLN A 1 167 ? 4.011 -8.505 8.983 1.00 96.75 167 GLN A CA 1
ATOM 1219 C C . GLN A 1 167 ? 3.587 -7.947 10.340 1.00 96.75 167 GLN A C 1
ATOM 1221 O O . GLN A 1 167 ? 3.011 -8.689 11.138 1.00 96.75 167 GLN A O 1
ATOM 1226 N N . ASN A 1 168 ? 3.801 -6.656 10.595 1.00 94.75 168 ASN A N 1
ATOM 1227 C CA . ASN A 1 168 ? 3.378 -6.007 11.836 1.00 94.75 168 ASN A CA 1
ATOM 1228 C C . ASN A 1 168 ? 1.864 -6.137 12.056 1.00 94.75 168 ASN A C 1
ATOM 1230 O O . ASN A 1 168 ? 1.428 -6.499 13.148 1.00 94.75 168 ASN A O 1
ATOM 1234 N N . CYS A 1 169 ? 1.066 -5.957 10.998 1.00 94.56 169 CYS A N 1
ATOM 1235 C CA . CYS A 1 169 ? -0.375 -6.191 11.056 1.00 94.56 169 CYS A CA 1
ATOM 1236 C C . CYS A 1 169 ? -0.714 -7.691 11.083 1.00 94.56 169 CYS A C 1
ATOM 1238 O O . CYS A 1 169 ? -1.463 -8.162 11.945 1.00 94.56 169 CYS A O 1
ATOM 1240 N N . HIS A 1 170 ? -0.142 -8.478 10.166 1.00 94.31 170 HIS A N 1
ATOM 1241 C CA . HIS A 1 170 ? -0.521 -9.880 9.993 1.00 94.31 170 HIS A CA 1
ATOM 1242 C C . HIS A 1 170 ? -0.214 -10.756 11.210 1.00 94.31 170 HIS A C 1
ATOM 1244 O O . HIS A 1 170 ? -1.032 -11.608 11.548 1.00 94.31 170 HIS A O 1
ATOM 1250 N N . ARG A 1 171 ? 0.898 -10.536 11.917 1.00 90.81 171 ARG A N 1
ATOM 1251 C CA . ARG A 1 171 ? 1.234 -11.310 13.128 1.00 90.81 171 ARG A CA 1
ATOM 1252 C C . ARG A 1 171 ? 0.157 -11.209 14.210 1.00 90.81 171 ARG A C 1
ATOM 1254 O O . ARG A 1 171 ? -0.035 -12.150 14.976 1.00 90.81 171 ARG A O 1
ATOM 1261 N N . ILE A 1 172 ? -0.552 -10.082 14.268 1.00 89.06 172 ILE A N 1
ATOM 1262 C CA . ILE A 1 172 ? -1.580 -9.824 15.278 1.00 89.06 172 ILE A CA 1
ATOM 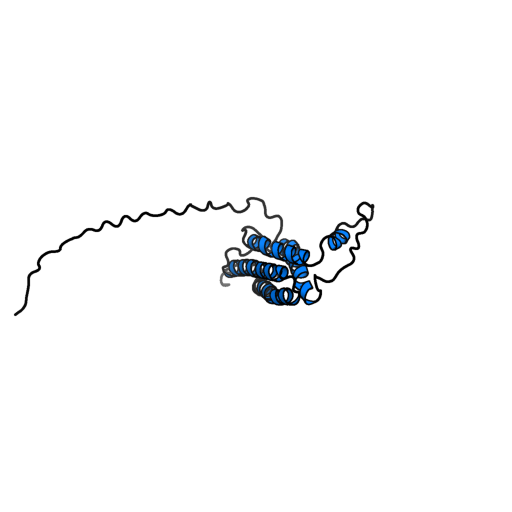1263 C C . ILE A 1 172 ? -2.971 -10.168 14.750 1.00 89.06 172 ILE A C 1
ATOM 1265 O O . ILE A 1 172 ? -3.745 -10.779 15.486 1.00 89.06 172 ILE A O 1
ATOM 1269 N N . TYR A 1 173 ? -3.283 -9.815 13.500 1.00 90.44 173 TYR A N 1
ATOM 1270 C CA . TYR A 1 173 ? -4.653 -9.815 12.980 1.00 90.44 173 TYR A CA 1
ATOM 1271 C C . TYR A 1 173 ? -4.946 -10.880 11.913 1.00 90.44 173 TYR A C 1
ATOM 1273 O O . TYR A 1 173 ? -6.116 -11.144 11.642 1.00 90.44 173 TYR A O 1
ATOM 1281 N N . ARG A 1 174 ? -3.935 -11.537 11.325 1.00 85.88 174 ARG A N 1
ATOM 1282 C CA . ARG A 1 174 ? -4.131 -12.571 10.293 1.00 85.88 174 ARG A CA 1
ATOM 1283 C C . ARG A 1 174 ? -4.201 -13.960 10.930 1.00 85.88 174 ARG A C 1
ATOM 1285 O O . ARG A 1 174 ? -3.196 -14.508 11.367 1.00 85.88 174 ARG A O 1
ATOM 1292 N N . GLY A 1 175 ? -5.388 -14.564 10.949 1.00 71.25 175 GLY A N 1
ATOM 1293 C CA . GLY A 1 175 ? -5.583 -15.940 11.414 1.00 71.25 175 GLY A CA 1
ATOM 1294 C C . GLY A 1 175 ? -7.056 -16.329 11.501 1.00 71.25 175 GLY A C 1
ATOM 1295 O O . GLY A 1 175 ? -7.924 -15.466 11.534 1.00 71.25 175 GLY A O 1
ATOM 1296 N N . ARG A 1 176 ? -7.347 -17.636 11.571 1.00 57.28 176 ARG A N 1
ATOM 1297 C CA . ARG A 1 176 ? -8.728 -18.170 11.622 1.00 57.28 176 ARG A CA 1
ATOM 1298 C C . ARG A 1 176 ? -9.526 -17.675 12.840 1.00 57.28 176 ARG A C 1
ATOM 1300 O O . ARG A 1 176 ? -10.747 -17.621 12.794 1.00 57.28 176 ARG A O 1
ATOM 1307 N N . THR A 1 177 ? -8.828 -17.292 13.907 1.00 62.00 177 THR A N 1
ATOM 1308 C CA . THR A 1 177 ? -9.396 -16.721 15.134 1.00 62.00 177 THR A CA 1
ATOM 1309 C C . THR A 1 177 ? -9.255 -15.202 15.219 1.00 62.00 177 THR A C 1
ATOM 1311 O O . THR A 1 177 ? -9.657 -14.631 16.226 1.00 62.00 177 THR A O 1
ATOM 1314 N N . ARG A 1 178 ? -8.658 -14.527 14.223 1.00 64.88 178 ARG A N 1
ATOM 1315 C CA . ARG A 1 178 ? -8.170 -13.149 14.388 1.00 64.88 178 ARG A CA 1
ATOM 1316 C C . ARG A 1 178 ? -8.741 -12.151 13.396 1.00 64.88 178 ARG A C 1
ATOM 1318 O O . ARG A 1 178 ? -9.147 -12.544 12.308 1.00 64.88 178 ARG A O 1
ATOM 1325 N N . CYS A 1 179 ? -8.732 -10.882 13.845 1.00 64.56 179 CYS A N 1
ATOM 1326 C CA . CYS A 1 179 ? -9.664 -9.794 13.522 1.00 64.56 179 CYS A CA 1
ATOM 1327 C C . CYS A 1 179 ? -10.951 -10.021 14.369 1.00 64.56 179 CYS A C 1
ATOM 1329 O O . CYS A 1 179 ? -11.825 -10.780 13.976 1.00 64.56 179 CYS A O 1
ATOM 1331 N N . VAL A 1 180 ? -10.911 -9.631 15.658 1.00 60.03 180 VAL A N 1
ATOM 1332 C CA . VAL A 1 180 ? -11.415 -10.401 16.842 1.00 60.03 180 VAL A CA 1
ATOM 1333 C C . VAL A 1 180 ? -12.675 -9.851 17.560 1.00 60.03 180 VAL A C 1
ATOM 1335 O O . VAL A 1 180 ? -12.891 -8.648 17.560 1.00 60.03 180 VAL A O 1
ATOM 1338 N N . ALA A 1 181 ? -13.397 -10.727 18.298 1.00 44.59 181 ALA A N 1
ATOM 1339 C CA . ALA A 1 181 ? -14.199 -10.473 19.531 1.00 44.59 181 ALA A CA 1
ATOM 1340 C C . ALA A 1 181 ? -13.993 -11.658 20.536 1.00 44.59 181 ALA A C 1
ATOM 1342 O O . ALA A 1 181 ? -13.709 -12.757 20.060 1.00 44.59 181 ALA A O 1
ATOM 1343 N N . ALA A 1 182 ? -14.052 -11.589 21.888 1.00 44.38 182 ALA A N 1
ATOM 1344 C CA . ALA A 1 182 ? -14.699 -10.682 22.860 1.00 44.38 182 ALA A CA 1
ATOM 1345 C C . ALA A 1 182 ? -13.826 -10.367 24.108 1.00 44.38 182 ALA A C 1
ATOM 1347 O O . ALA A 1 182 ? -13.024 -11.200 24.533 1.00 44.38 182 ALA A O 1
ATOM 1348 N N . ALA A 1 183 ? -14.041 -9.216 24.760 1.00 50.34 183 ALA A N 1
ATOM 1349 C CA . ALA A 1 183 ? -13.609 -9.017 26.145 1.00 50.34 183 ALA A CA 1
ATOM 1350 C C . ALA A 1 183 ? -14.644 -9.619 27.121 1.00 50.34 183 ALA A C 1
ATOM 1352 O O . ALA A 1 183 ? -15.826 -9.302 27.043 1.00 50.34 183 ALA A O 1
ATOM 1353 N N . ALA A 1 184 ? -14.132 -10.450 28.038 1.00 45.06 184 ALA A N 1
ATOM 1354 C CA . ALA A 1 184 ? -14.737 -11.059 29.231 1.00 45.06 184 ALA A CA 1
ATOM 1355 C C . ALA A 1 184 ? -15.850 -12.115 29.040 1.00 45.06 184 ALA A C 1
ATOM 1357 O O . ALA A 1 184 ? -17.041 -11.818 29.067 1.00 45.06 184 ALA A O 1
ATOM 1358 N N . ALA A 1 185 ? -15.459 -13.395 29.025 1.00 40.25 185 ALA A N 1
ATOM 1359 C CA . ALA A 1 185 ? -16.316 -14.430 29.605 1.00 40.25 185 ALA A CA 1
ATOM 1360 C C . ALA A 1 185 ? -16.284 -14.288 31.147 1.00 40.25 185 ALA A C 1
ATOM 1362 O O . ALA A 1 185 ? -15.187 -14.136 31.695 1.00 40.25 185 ALA A O 1
ATOM 1363 N N . PRO A 1 186 ? -17.429 -14.323 31.859 1.00 47.16 186 PRO A N 1
ATOM 1364 C CA . PRO A 1 186 ? -17.441 -14.310 33.322 1.00 47.16 186 PRO A CA 1
ATOM 1365 C C . PRO A 1 186 ? -16.794 -15.588 33.890 1.00 47.16 186 PRO A C 1
ATOM 1367 O O . PRO A 1 186 ? -16.781 -16.619 33.205 1.00 47.16 186 PRO A O 1
ATOM 1370 N N . PRO A 1 187 ? -16.252 -15.553 35.126 1.00 48.84 187 PRO A N 1
ATOM 1371 C CA . PRO A 1 187 ? -15.681 -16.740 35.750 1.00 48.84 187 PRO A CA 1
ATOM 1372 C C . PRO A 1 187 ? -16.757 -17.820 35.870 1.00 48.84 187 PRO A C 1
ATOM 1374 O O . PRO A 1 187 ? -17.897 -17.539 36.247 1.00 48.84 187 PRO A O 1
ATOM 1377 N N . ARG A 1 188 ? -16.393 -19.059 35.522 1.00 53.62 188 ARG A N 1
ATOM 1378 C CA . ARG A 1 188 ? -17.262 -20.211 35.768 1.00 53.62 188 ARG A CA 1
ATOM 1379 C C . ARG A 1 188 ? -17.438 -20.351 37.277 1.00 53.62 188 ARG A C 1
ATOM 1381 O O . ARG A 1 188 ? -16.442 -20.323 38.000 1.00 53.62 188 ARG A O 1
ATOM 1388 N N . GLN A 1 189 ? -18.698 -20.440 37.693 1.00 56.28 189 GLN A N 1
ATOM 1389 C CA . GLN A 1 189 ? -19.091 -20.841 39.042 1.00 56.28 189 GLN A CA 1
ATOM 1390 C C . GLN A 1 189 ? -18.662 -22.284 39.304 1.00 56.28 189 GLN A C 1
ATOM 1392 O O . GLN A 1 189 ? -18.688 -23.079 38.332 1.00 56.28 189 GLN A O 1
#

Secondary structure (DSSP, 8-state):
----------------------PPP----PPP-SPP-S-HHHHIIIIIHHHHHHHHGGGTS-TTS------PPTTSTT--HHHHHHHHS-THHHHHHHHHHHHHHGGGGG-TTPBPTTSPBP-TT-HHHHHHHHHHHHHHHHHHHHHHTT-HHHHHHHHHHHHHHHHHHHHHH-STT-S---S-PPPP-

Foldseek 3Di:
DDDDDDDDDPDPDPPDPPPPPPDPPPPPPPQPPDDDPAAPVCLCVVQVVVLLCLLLVLLPDQLPDDDPQPQDDPDDPPDDPVVNVVSPDTGLVSQLVSLVSQLVCLVVLLRWDHAHPLRHTQPNVDPLSVVLSVLSNVLSVCLNVQSVVSDSVSSNVSSVSNVCSVCSCCVAAPDPCGSHDDPDDDDDD

pLDDT: mean 81.16, std 18.67, range [34.62, 98.81]

Sequence (189 aa):
MIPGPNRSKALCLLVAALAVLAAPAVADIAPPTGALTGDLQTIMRGIFFPNANMIFNVQTHDPAAKKPFVGSGAGGADFDWVEWGKALYAGWEDIDYAAVALAEASPLLLIPGRTCQNGNAVPVAEASWIKFSNDMTTAARKVLAASKTRKQDAASESTNDLNDACQNCHRIYRGRTRCVAAAAAPPRQ